Protein 4KVV (pdb70)

Structure (mmCIF, N/CA/C/O backbone):
data_4KVV
#
_entry.id   4KVV
#
_cell.length_a   56.020
_cell.length_b   56.020
_cell.length_c   286.500
_cell.angle_alpha   90.00
_cell.angle_beta   90.00
_cell.angle_gamma   90.00
#
_symmetry.space_group_name_H-M   'P 41 21 2'
#
loop_
_entity.id
_entity.type
_entity.pdbx_description
1 polymer '6-HELIX COILED COIL CC-HEX-L24C PEPTIDE with an alkylated Cys mutation'
2 water water
#
loop_
_atom_site.group_PDB
_atom_site.id
_atom_site.type_symbol
_atom_site.label_atom_id
_atom_site.label_alt_id
_atom_site.label_comp_id
_atom_site.label_asym_id
_atom_site.label_entity_id
_atom_site.label_seq_id
_atom_site.pdbx_PDB_ins_code
_atom_site.Cartn_x
_atom_site.Cartn_y
_atom_site.Cartn_z
_atom_site.occupancy
_atom_site.B_iso_or_equiv
_atom_site.auth_seq_id
_atom_site.auth_comp_id
_atom_site.auth_asym_id
_atom_site.auth_atom_id
_atom_site.pdbx_PDB_model_num
ATOM 4 N N . GLY A 1 2 ? 28.525 46.280 0.704 1.00 32.71 1 GLY A N 1
ATOM 5 C CA . GLY A 1 2 ? 27.196 46.855 0.527 1.00 43.27 1 GLY A CA 1
ATOM 6 C C . GLY A 1 2 ? 26.313 46.794 1.779 1.00 35.83 1 GLY A C 1
ATOM 7 O O . GLY A 1 2 ? 26.819 46.702 2.899 1.00 29.79 1 GLY A O 1
ATOM 10 N N . GLU A 1 3 ? 24.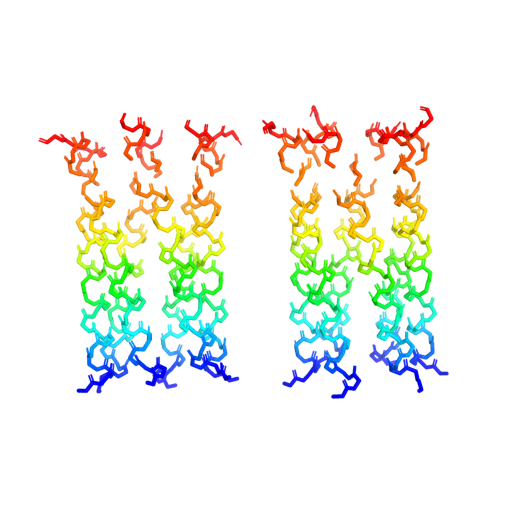995 46.837 1.591 1.00 27.30 2 GLU A N 1
ATOM 11 C CA . GLU A 1 3 ? 24.054 46.969 2.704 1.00 36.20 2 GLU A CA 1
ATOM 12 C C . GLU A 1 3 ? 23.894 45.702 3.579 1.00 29.40 2 GLU A C 1
ATOM 13 O O . GLU A 1 3 ? 23.680 45.805 4.784 1.00 27.80 2 GLU A O 1
ATOM 25 N N . LEU A 1 4 ? 24.013 44.514 2.994 1.00 23.91 3 LEU A N 1
ATOM 26 C CA . LEU A 1 4 ? 23.903 43.303 3.795 1.00 24.54 3 LEU A CA 1
ATOM 27 C C . LEU A 1 4 ? 25.136 43.155 4.725 1.00 25.78 3 LEU A C 1
ATOM 28 O O . LEU A 1 4 ? 25.021 42.679 5.846 1.00 25.15 3 LEU A O 1
ATOM 44 N N . LYS A 1 5 ? 26.307 43.566 4.238 1.00 26.11 4 LYS A N 1
ATOM 45 C CA . LYS A 1 5 ? 27.505 43.571 5.065 1.00 23.27 4 LYS A CA 1
ATOM 46 C C . LYS A 1 5 ? 27.351 44.570 6.205 1.00 26.03 4 LYS A C 1
ATOM 47 O O . LYS A 1 5 ? 27.813 44.308 7.308 1.00 21.94 4 LYS A O 1
ATOM 66 N N . ALA A 1 6 ? 26.727 45.716 5.937 1.00 29.99 5 ALA A N 1
ATOM 67 C CA . ALA A 1 6 ? 26.469 46.715 6.994 1.00 29.94 5 ALA A CA 1
ATOM 68 C C . ALA A 1 6 ? 25.586 46.147 8.100 1.00 21.99 5 ALA A C 1
ATOM 69 O O . ALA A 1 6 ? 25.784 46.426 9.268 1.00 24.63 5 ALA A O 1
ATOM 76 N N . ILE A 1 7 ? 24.605 45.342 7.720 1.00 26.40 6 ILE A N 1
ATOM 77 C CA . ILE A 1 7 ? 23.711 44.706 8.683 1.00 21.88 6 ILE A CA 1
ATOM 78 C C . ILE A 1 7 ? 24.488 43.713 9.545 1.00 19.34 6 ILE A C 1
ATOM 79 O O . ILE A 1 7 ? 24.397 43.748 10.795 1.00 22.27 6 ILE A O 1
ATOM 95 N N . ALA A 1 8 ? 25.316 42.891 8.883 1.00 18.51 7 ALA A N 1
ATOM 96 C CA . ALA A 1 8 ? 26.125 41.905 9.563 1.00 18.45 7 ALA A CA 1
ATOM 97 C C . ALA A 1 8 ? 27.099 42.585 10.542 1.00 24.75 7 ALA A C 1
ATOM 98 O O . ALA A 1 8 ? 27.336 42.075 11.628 1.00 21.46 7 ALA A O 1
ATOM 105 N N . GLN A 1 9 ? 27.666 43.724 10.152 1.00 24.19 8 GLN A N 1
ATOM 106 C CA . GLN A 1 9 ? 28.583 44.447 11.024 1.00 22.17 8 GLN A CA 1
ATOM 107 C C . GLN A 1 9 ? 27.884 45.044 12.252 1.00 22.08 8 GLN A C 1
ATOM 108 O O . GLN A 1 9 ? 28.460 45.052 13.345 1.00 23.03 8 GLN A O 1
ATOM 122 N N . GLU A 1 10 ? 26.661 45.536 12.094 1.00 20.19 9 GLU A N 1
ATOM 123 C CA . GLU A 1 10 ? 25.929 46.078 13.247 1.00 22.28 9 GLU A CA 1
ATOM 124 C C . GLU A 1 10 ? 25.515 44.929 14.188 1.00 20.37 9 GLU A C 1
ATOM 125 O O . GLU A 1 10 ? 25.571 45.064 15.417 1.00 21.85 9 GLU A O 1
ATOM 137 N N . LEU A 1 11 ? 25.161 43.780 13.621 1.00 21.14 10 LEU A N 1
ATOM 138 C CA . LEU A 1 11 ? 24.858 42.604 14.430 1.00 21.24 10 LEU A CA 1
ATOM 139 C C . LEU A 1 11 ? 26.100 42.097 15.192 1.00 22.69 10 LEU A C 1
ATOM 140 O O . LEU A 1 11 ? 25.982 41.628 16.329 1.00 18.20 10 LEU A O 1
ATOM 156 N N . LYS A 1 12 ? 27.278 42.190 14.577 1.00 27.94 11 LYS A N 1
ATOM 157 C CA . LYS A 1 12 ? 28.518 41.827 15.274 1.00 27.76 11 LYS A CA 1
ATOM 158 C C . LYS A 1 12 ? 28.752 42.745 16.495 1.00 23.29 11 LYS A C 1
ATOM 159 O O . LYS A 1 12 ? 29.206 42.289 17.559 1.00 20.84 11 LYS A O 1
ATOM 178 N N . ALA A 1 13 ? 28.476 44.034 16.321 1.00 21.92 12 ALA A N 1
ATOM 179 C CA . ALA A 1 13 ? 28.585 45.017 17.402 1.00 25.50 12 ALA A CA 1
ATOM 180 C C . ALA A 1 13 ? 27.590 44.717 18.524 1.00 20.95 12 ALA A C 1
ATOM 181 O O . ALA A 1 13 ? 27.908 44.875 19.713 1.00 20.81 12 ALA A O 1
ATOM 188 N N . ILE A 1 14 ? 26.386 44.292 18.148 1.00 20.15 13 ILE A N 1
ATOM 189 C CA . ILE A 1 14 ? 25.369 43.930 19.129 1.00 22.18 13 ILE A CA 1
ATOM 190 C C . ILE A 1 14 ? 25.830 42.708 19.951 1.00 18.26 13 ILE A C 1
ATOM 191 O O . ILE A 1 14 ? 25.708 42.696 21.180 1.00 22.03 13 ILE A O 1
ATOM 207 N N . ALA A 1 15 ? 26.397 41.707 19.280 1.00 19.80 14 ALA A N 1
ATOM 208 C CA . ALA A 1 15 ? 26.928 40.514 19.933 1.00 20.87 14 ALA A CA 1
ATOM 209 C C . ALA A 1 15 ? 28.053 40.869 20.919 1.00 22.12 14 ALA A C 1
ATOM 210 O O 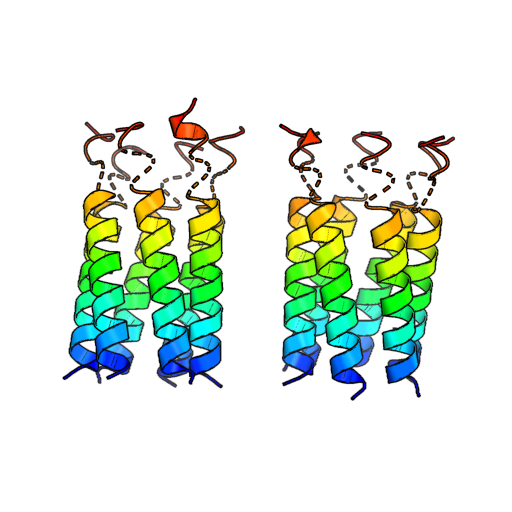. ALA A 1 15 ? 28.146 40.281 21.989 1.00 23.92 14 ALA A O 1
ATOM 217 N N . LYS A 1 16 ? 28.902 41.820 20.544 1.00 22.82 15 LYS A N 1
ATOM 218 C CA . LYS A 1 16 ? 29.997 42.256 21.400 1.00 26.16 15 LYS A CA 1
ATOM 219 C C . LYS A 1 16 ? 29.494 42.919 22.689 1.00 22.75 15 LYS A C 1
ATOM 220 O O . LYS A 1 16 ? 30.036 42.684 23.750 1.00 21.11 15 LYS A O 1
ATOM 239 N N . GLU A 1 17 ? 28.458 43.739 22.593 1.00 21.73 16 GLU A N 1
ATOM 240 C CA . GLU A 1 17 ? 27.912 44.388 23.798 1.00 24.48 16 GLU A CA 1
ATOM 241 C C . GLU A 1 17 ? 27.227 43.352 24.692 1.00 20.09 16 GLU A C 1
ATOM 242 O O . GLU A 1 17 ? 27.361 43.383 25.923 1.00 22.94 16 GLU A O 1
ATOM 254 N N . LEU A 1 18 ? 26.538 42.394 24.084 1.00 18.24 17 LEU A N 1
ATOM 255 C CA . LEU A 1 18 ? 25.883 41.339 24.866 1.00 17.29 17 LEU A CA 1
ATOM 256 C C . LEU A 1 18 ? 26.888 40.418 25.570 1.00 18.37 17 LEU A C 1
ATOM 257 O O . LEU A 1 18 ? 26.647 39.973 26.686 1.00 21.73 17 LEU A O 1
ATOM 273 N N . LYS A 1 19 ? 28.011 40.151 24.919 1.00 23.87 18 LYS A N 1
ATOM 274 C CA . LYS A 1 19 ? 29.082 39.396 25.518 1.00 23.54 18 LYS A CA 1
ATOM 275 C C . LYS A 1 19 ? 29.662 40.133 26.739 1.00 21.52 18 LYS A C 1
ATOM 276 O O . LYS A 1 19 ? 29.930 39.523 27.776 1.00 24.78 18 LYS A O 1
ATOM 295 N N . ALA A 1 20 ? 29.802 41.448 26.629 1.00 23.21 19 ALA A N 1
ATOM 296 C CA . ALA A 1 20 ? 30.263 42.260 27.773 1.00 22.02 19 ALA A CA 1
ATOM 297 C C . ALA A 1 20 ? 29.244 42.164 28.925 1.00 21.51 19 ALA A C 1
ATOM 298 O O . ALA A 1 20 ? 29.632 41.977 30.068 1.00 22.95 19 ALA A O 1
ATOM 305 N N . ILE A 1 21 ? 27.954 42.249 28.612 1.00 23.06 20 ILE A N 1
ATOM 306 C CA . ILE A 1 21 ? 26.890 42.128 29.610 1.00 21.11 20 ILE A CA 1
ATOM 307 C C . ILE A 1 21 ? 26.899 40.731 30.260 1.00 22.28 20 ILE A C 1
ATOM 308 O O . ILE A 1 21 ? 26.769 40.602 31.490 1.00 20.85 20 ILE A O 1
ATOM 324 N N . ALA A 1 22 ? 27.056 39.686 29.449 1.00 22.12 21 ALA A N 1
ATOM 325 C CA . ALA A 1 22 ? 27.164 38.330 29.961 1.00 21.13 21 ALA A CA 1
ATOM 326 C C . ALA A 1 22 ? 28.387 38.165 30.861 1.00 24.31 21 ALA A C 1
ATOM 327 O O . ALA A 1 22 ? 28.319 37.495 31.908 1.00 24.75 21 ALA A O 1
ATOM 346 N N . GLU A 1 24 ? 29.818 40.413 32.744 1.00 32.87 23 GLU A N 1
ATOM 347 C CA . GLU A 1 24 ? 29.552 41.095 34.029 1.00 34.83 23 GLU A CA 1
ATOM 348 C C . GLU A 1 24 ? 28.551 40.295 34.870 1.00 31.55 23 GLU A C 1
ATOM 349 O O . GLU A 1 24 ? 28.689 40.204 36.078 1.00 33.58 23 GLU A O 1
ATOM 371 N N . LYS A 1 26 ? 28.277 36.996 34.881 1.00 25.29 25 LYS A N 1
ATOM 372 C CA . LYS A 1 26 ? 29.051 35.897 35.412 1.00 30.30 25 LYS A CA 1
ATOM 373 C C . LYS A 1 26 ? 29.871 36.375 36.616 1.00 34.55 25 LYS A C 1
ATOM 374 O O . LYS A 1 26 ? 29.943 35.701 37.647 1.00 32.31 25 LYS A O 1
ATOM 393 N N . ALA A 1 27 ? 30.445 37.568 36.481 1.00 33.71 26 ALA A N 1
ATOM 394 C CA . ALA A 1 27 ? 31.282 38.157 37.511 1.00 38.82 26 ALA A CA 1
ATOM 395 C C . ALA A 1 27 ? 30.480 38.416 38.783 1.00 39.23 26 ALA A C 1
ATOM 396 O O . ALA A 1 27 ? 30.973 38.156 39.911 1.00 42.24 26 ALA A O 1
ATOM 403 N N . ILE A 1 28 ? 29.264 38.930 38.611 1.00 36.84 27 ILE A N 1
ATOM 404 C CA . ILE A 1 28 ? 28.384 39.200 39.755 1.00 39.04 27 ILE A CA 1
ATOM 405 C C . ILE A 1 28 ? 28.004 37.898 40.470 1.00 35.60 27 ILE A C 1
ATOM 406 O O . ILE A 1 28 ? 27.988 37.827 41.693 1.00 38.35 27 ILE A O 1
ATOM 422 N N . ALA A 1 29 ? 27.712 36.866 39.681 1.00 36.63 28 ALA A N 1
ATOM 423 C CA . ALA A 1 29 ? 27.286 35.575 40.199 1.00 38.01 28 ALA A CA 1
ATOM 424 C C . ALA A 1 29 ? 28.366 34.878 41.019 1.00 40.59 28 ALA A C 1
ATOM 425 O O . ALA A 1 29 ? 28.043 34.197 41.984 1.00 40.20 28 ALA A O 1
ATOM 432 N N . GLN A 1 30 ? 29.626 35.120 40.666 1.00 33.72 29 GLN A N 1
ATOM 433 C CA . GLN A 1 30 ? 30.858 34.582 41.280 1.00 36.80 29 GLN A CA 1
ATOM 434 C C . GLN A 1 30 ? 31.937 34.489 40.205 1.00 69.14 29 GLN A C 1
ATOM 435 O O . GLN A 1 30 ? 31.833 33.685 39.269 1.00 62.47 29 GLN A O 1
ATOM 444 N N . GLY B 1 2 ? 17.352 52.850 0.693 1.00 37.77 1 GLY B N 1
ATOM 445 C CA . GLY B 1 2 ? 16.135 52.044 0.801 1.00 46.63 1 GLY B CA 1
ATOM 446 C C . GLY B 1 2 ? 15.908 51.346 2.144 1.00 38.68 1 GLY B C 1
ATOM 447 O O . GLY B 1 2 ? 16.479 51.751 3.170 1.00 33.35 1 GLY B O 1
ATOM 451 N N . GLU B 1 3 ? 15.096 50.280 2.151 1.00 31.84 2 GLU B N 1
ATOM 452 C CA . GLU B 1 3 ? 14.720 49.629 3.406 1.00 39.86 2 GLU B CA 1
ATOM 453 C C . GLU B 1 3 ? 15.893 48.839 3.992 1.00 26.27 2 GLU B C 1
ATOM 454 O O . GLU B 1 3 ? 15.981 48.728 5.206 1.00 26.82 2 GLU B O 1
ATOM 466 N N . LEU B 1 4 ? 16.822 48.342 3.171 1.00 23.69 3 LEU B N 1
ATOM 467 C CA . LEU B 1 4 ? 17.967 47.654 3.770 1.00 27.10 3 LEU B CA 1
ATOM 468 C C . LEU B 1 4 ? 18.845 48.664 4.561 1.00 28.75 3 LEU B C 1
ATOM 469 O O . LEU B 1 4 ? 19.389 48.328 5.619 1.00 21.60 3 LEU B O 1
ATOM 485 N N . LYS B 1 5 ? 18.945 49.899 4.084 1.00 25.12 4 LYS B N 1
ATOM 486 C CA . LYS B 1 5 ? 19.683 50.901 4.854 1.00 26.57 4 LYS B CA 1
ATOM 487 C C . LYS B 1 5 ? 18.941 51.259 6.144 1.00 29.13 4 LYS B C 1
ATOM 488 O O . LYS B 1 5 ? 19.575 51.431 7.194 1.00 28.54 4 LYS B O 1
ATOM 507 N N . ALA B 1 6 ? 17.606 51.329 6.084 1.00 29.22 5 ALA B N 1
ATOM 508 C CA . ALA B 1 6 ? 16.793 51.594 7.274 1.00 28.43 5 ALA B CA 1
ATOM 509 C C . ALA B 1 6 ? 16.999 50.506 8.325 1.00 21.96 5 ALA B C 1
ATOM 510 O O . ALA B 1 6 ? 17.103 50.801 9.489 1.00 25.09 5 ALA B O 1
ATOM 517 N N . ILE B 1 7 ? 17.107 49.256 7.888 1.00 20.44 6 ILE B N 1
ATOM 518 C CA . ILE B 1 7 ? 17.350 48.143 8.785 1.00 20.26 6 ILE B CA 1
ATOM 519 C C . ILE B 1 7 ? 18.726 48.272 9.477 1.00 22.41 6 ILE B C 1
ATOM 520 O O . ILE B 1 7 ? 18.828 48.128 10.704 1.00 19.80 6 ILE B O 1
ATOM 536 N N . ALA B 1 8 ? 19.764 48.585 8.697 1.00 23.51 7 ALA B N 1
ATOM 537 C CA . ALA B 1 8 ? 21.097 48.769 9.242 1.00 19.99 7 ALA B CA 1
ATOM 538 C C . ALA B 1 8 ? 21.104 49.935 10.245 1.00 25.32 7 ALA B C 1
ATOM 539 O O . ALA B 1 8 ? 21.776 49.864 11.270 1.00 25.00 7 ALA B O 1
ATOM 546 N N . GLN B 1 9 ? 20.363 51.000 9.961 1.00 28.28 8 GLN B N 1
ATOM 547 C CA . GLN B 1 9 ? 20.355 52.170 10.855 1.00 24.80 8 GLN B CA 1
ATOM 548 C C . GLN B 1 9 ? 19.693 51.865 12.181 1.00 25.89 8 GLN B C 1
ATOM 549 O O . GLN B 1 9 ? 20.156 52.294 13.242 1.00 26.87 8 GLN B O 1
ATOM 563 N N . GLU B 1 10 ? 18.631 51.079 12.140 1.00 21.47 9 GLU B N 1
ATOM 564 C CA . GLU B 1 10 ? 17.984 50.678 13.375 1.00 25.37 9 GLU B CA 1
ATOM 565 C C . GLU B 1 10 ? 18.886 49.747 14.176 1.00 19.58 9 GLU B C 1
ATOM 566 O O . GLU B 1 10 ? 18.873 49.763 15.404 1.00 19.62 9 GLU B O 1
ATOM 578 N N . LEU B 1 11 ? 19.643 48.886 13.489 1.00 21.73 10 LEU B N 1
ATOM 579 C CA . LEU B 1 11 ? 20.545 47.993 14.199 1.00 20.51 10 LEU B CA 1
ATOM 580 C C . LEU B 1 11 ? 21.675 48.771 14.861 1.00 25.02 10 LEU B C 1
ATOM 581 O O . LEU B 1 11 ? 22.124 48.419 15.949 1.00 22.57 10 LEU B O 1
ATOM 597 N N . LYS B 1 12 ? 22.129 49.829 14.203 1.00 24.00 11 LYS B N 1
ATOM 598 C CA . LYS B 1 12 ? 23.136 50.687 14.784 1.00 24.07 11 LYS B CA 1
ATOM 599 C C . LYS B 1 12 ? 22.589 51.356 16.055 1.00 21.80 11 LYS B C 1
ATOM 600 O O . LYS B 1 12 ? 23.302 51.501 17.063 1.00 25.55 11 LYS B O 1
ATOM 619 N N . ALA B 1 13 ? 21.328 51.782 16.011 1.00 23.20 12 ALA B N 1
ATOM 620 C CA . ALA B 1 13 ? 20.702 52.361 17.210 1.00 27.36 12 ALA B CA 1
ATOM 621 C C . ALA B 1 13 ? 20.618 51.327 18.353 1.00 22.54 12 ALA B C 1
ATOM 622 O O . ALA B 1 13 ? 20.829 51.636 19.520 1.00 21.40 12 ALA B O 1
ATOM 629 N N . ILE B 1 14 ? 20.311 50.089 18.004 1.00 18.48 13 ILE B N 1
ATOM 630 C CA . ILE B 1 14 ? 20.212 49.016 18.986 1.00 18.65 13 ILE B CA 1
ATOM 631 C C . ILE B 1 14 ? 21.565 48.768 19.641 1.00 22.64 13 ILE B C 1
ATOM 632 O O . ILE B 1 14 ? 21.650 48.606 20.863 1.00 21.01 13 ILE B O 1
ATOM 648 N N . ALA B 1 15 ? 22.625 48.751 18.834 1.00 21.67 14 ALA B N 1
ATOM 649 C CA . ALA B 1 15 ? 23.971 48.567 19.361 1.00 17.38 14 ALA B CA 1
ATOM 650 C C . ALA B 1 15 ? 24.353 49.695 20.340 1.00 22.32 14 ALA B C 1
ATOM 651 O O . ALA B 1 15 ? 24.983 49.440 21.375 1.00 24.80 14 ALA B O 1
ATOM 658 N N . LYS B 1 16 ? 24.000 50.940 20.020 1.00 24.14 15 LYS B N 1
ATOM 659 C CA . LYS B 1 16 ? 24.307 52.069 20.915 1.00 23.26 15 LYS B CA 1
ATOM 660 C C . LYS B 1 16 ? 23.562 51.954 22.257 1.00 22.63 15 LYS B C 1
ATOM 661 O O . LYS B 1 16 ? 24.110 52.272 23.319 1.00 21.39 15 LYS B O 1
ATOM 680 N N . GLU B 1 17 ? 22.309 51.518 22.213 1.00 21.90 16 GLU B N 1
ATOM 681 C CA . GLU B 1 17 ? 21.536 51.371 23.458 1.00 23.23 16 GLU B CA 1
ATOM 682 C C . GLU B 1 17 ? 22.110 50.255 24.302 1.00 21.61 16 GLU B C 1
ATOM 683 O O . GLU B 1 17 ? 22.231 50.394 25.507 1.00 21.26 16 GLU B O 1
ATOM 695 N N . LEU B 1 18 ? 22.525 49.166 23.671 1.00 19.98 17 LEU B N 1
ATOM 696 C CA . LEU B 1 18 ? 23.151 48.078 24.415 1.00 17.31 17 LEU B CA 1
ATOM 697 C C . LEU B 1 18 ? 24.479 48.474 25.016 1.00 20.40 17 LEU B C 1
ATOM 698 O O . LEU B 1 18 ? 24.825 48.037 26.132 1.00 23.03 17 LEU B O 1
ATOM 714 N N . LYS B 1 19 ? 25.225 49.326 24.313 1.00 21.56 18 LYS B N 1
ATOM 715 C CA . LYS B 1 19 ? 26.470 49.841 24.865 1.00 22.84 18 LYS B CA 1
ATOM 716 C C . LYS B 1 19 ? 26.208 50.668 26.144 1.00 22.84 18 LYS B C 1
ATOM 717 O O . LYS B 1 19 ? 26.943 50.564 27.139 1.00 22.45 18 LYS B O 1
ATOM 736 N N . ALA B 1 20 ? 25.153 51.478 26.128 1.00 22.81 19 ALA B N 1
ATOM 737 C CA . ALA B 1 20 ? 24.769 52.247 27.299 1.00 28.05 19 ALA B CA 1
ATOM 738 C C . ALA B 1 20 ? 24.345 51.321 28.449 1.00 21.84 19 ALA B C 1
ATOM 739 O O . ALA B 1 20 ? 24.719 51.539 29.597 1.00 22.65 19 ALA B O 1
ATOM 746 N N . ILE B 1 21 ? 23.575 50.287 28.127 1.00 22.35 20 ILE B N 1
ATOM 747 C CA . ILE B 1 21 ? 23.124 49.341 29.141 1.00 23.53 20 ILE B CA 1
ATOM 748 C C . ILE B 1 21 ? 24.295 48.625 29.790 1.00 23.29 20 ILE B C 1
ATOM 749 O O . ILE B 1 21 ? 24.327 48.480 31.025 1.00 23.24 20 ILE B O 1
ATOM 765 N N . ALA B 1 22 ? 25.268 48.217 28.979 1.00 21.91 21 ALA B N 1
ATOM 766 C CA . ALA B 1 22 ? 26.449 47.545 29.479 1.00 24.34 21 ALA B CA 1
ATOM 767 C C . ALA B 1 22 ? 27.246 48.442 30.464 1.00 23.99 21 ALA B C 1
ATOM 768 O O . ALA B 1 22 ? 27.713 47.966 31.503 1.00 25.74 21 ALA B O 1
ATOM 787 N N . GLU B 1 24 ? 26.086 51.126 32.318 1.00 26.41 23 GLU B N 1
ATOM 788 C CA . GLU B 1 24 ? 25.280 51.380 33.519 1.00 27.80 23 GLU B CA 1
ATOM 789 C C . GLU B 1 24 ? 25.189 50.166 34.414 1.00 28.37 23 GLU B C 1
ATOM 790 O O . GLU B 1 24 ? 25.197 50.295 35.646 1.00 30.34 23 GLU B O 1
ATOM 812 N N . LYS B 1 26 ? 27.331 47.844 34.857 1.00 30.55 25 LYS B N 1
ATOM 813 C CA . LYS B 1 26 ? 28.655 47.819 35.478 1.00 34.32 25 LYS B CA 1
ATOM 814 C C . LYS B 1 26 ? 28.789 48.889 36.584 1.00 35.10 25 LYS B C 1
ATOM 815 O O . LYS B 1 26 ? 29.312 48.629 37.676 1.00 37.69 25 LYS B O 1
ATOM 834 N N . ALA B 1 27 ? 28.290 50.089 36.316 1.00 34.16 26 ALA B N 1
ATOM 835 C CA . ALA B 1 27 ? 28.300 51.155 37.310 1.00 36.47 26 ALA B CA 1
ATOM 836 C C . ALA B 1 27 ? 27.405 50.810 38.516 1.00 37.53 26 ALA B C 1
ATOM 837 O O . ALA B 1 27 ? 27.810 51.004 39.637 1.00 40.94 26 ALA B O 1
ATOM 844 N N . ILE B 1 28 ? 26.223 50.249 38.271 1.00 35.60 27 ILE B N 1
ATOM 845 C CA . ILE B 1 28 ? 25.279 49.865 39.335 1.00 36.61 27 ILE B CA 1
ATOM 846 C C . ILE B 1 28 ? 25.857 48.763 40.207 1.00 38.99 27 ILE B C 1
ATOM 847 O O . ILE B 1 28 ? 25.799 48.827 41.440 1.00 45.49 27 ILE B O 1
ATOM 863 N N . ALA B 1 29 ? 26.466 47.785 39.552 1.00 40.88 28 ALA B N 1
ATOM 864 C CA . ALA B 1 29 ? 27.078 46.661 40.222 1.00 46.46 28 ALA B CA 1
ATOM 865 C C . ALA B 1 29 ? 28.223 47.139 41.097 1.00 45.09 28 ALA B C 1
ATOM 866 O O . ALA B 1 29 ? 28.248 46.857 42.301 1.00 58.01 28 ALA B O 1
ATOM 876 N N . GLY C 1 2 ? 28.070 33.418 2.098 1.00 36.52 1 GLY C N 1
ATOM 877 C CA . GLY C 1 2 ? 27.897 34.829 1.774 1.00 40.96 1 GLY C CA 1
ATOM 878 C C . GLY C 1 2 ? 27.357 35.692 2.917 1.00 31.46 1 GLY C C 1
ATOM 879 O O . GLY C 1 2 ? 27.460 35.359 4.097 1.00 30.42 1 GLY C O 1
ATOM 883 N N . GLU C 1 3 ? 26.746 36.804 2.547 1.00 31.23 2 GLU C N 1
ATOM 884 C CA . GLU C 1 3 ? 26.300 37.798 3.517 1.00 30.25 2 GLU C CA 1
ATOM 885 C C . GLU C 1 3 ? 25.081 37.368 4.366 1.00 26.72 2 GLU C C 1
ATOM 886 O O . GLU C 1 3 ? 24.959 37.777 5.530 1.00 23.82 2 GLU C O 1
ATOM 898 N N . LEU C 1 4 ? 24.176 36.560 3.823 1.00 25.55 3 LEU C N 1
ATOM 899 C CA . LEU C 1 4 ? 23.029 36.101 4.619 1.00 25.87 3 LEU C CA 1
ATOM 900 C C . LEU C 1 4 ? 23.480 35.084 5.691 1.00 24.12 3 LEU C C 1
ATOM 901 O O . LEU C 1 4 ? 22.941 35.040 6.791 1.00 22.22 3 LEU C O 1
ATOM 917 N N . LYS C 1 5 ? 24.472 34.270 5.334 1.00 26.07 4 LYS C N 1
ATOM 918 C CA . LYS C 1 5 ? 25.077 33.318 6.261 1.00 26.69 4 LYS C CA 1
ATOM 919 C C . LYS C 1 5 ? 25.779 34.063 7.411 1.00 25.74 4 LYS C C 1
ATOM 920 O O . LYS C 1 5 ? 25.629 33.687 8.592 1.00 24.81 4 LYS C O 1
ATOM 939 N N . ALA C 1 6 ? 26.465 35.157 7.085 1.00 26.01 5 ALA C N 1
ATOM 940 C CA . ALA C 1 6 ? 27.123 35.996 8.097 1.00 26.85 5 ALA C CA 1
ATOM 941 C C . ALA C 1 6 ? 26.103 36.588 9.070 1.00 23.39 5 ALA C C 1
ATOM 942 O O . ALA C 1 6 ? 26.326 36.651 10.274 1.00 23.62 5 ALA C O 1
ATOM 949 N N . ILE C 1 7 ? 24.957 37.003 8.547 1.00 21.67 6 ILE C N 1
ATOM 950 C CA . ILE C 1 7 ? 23.893 37.517 9.395 1.00 22.08 6 ILE C CA 1
ATOM 951 C C . ILE C 1 7 ? 23.353 36.422 10.347 1.00 22.75 6 ILE C C 1
ATOM 952 O O . ILE C 1 7 ? 23.181 36.644 11.576 1.00 20.73 6 ILE C O 1
ATOM 968 N N . ALA C 1 8 ? 23.128 35.234 9.810 1.00 23.03 7 ALA C N 1
ATOM 969 C CA . ALA C 1 8 ? 22.656 34.107 10.611 1.00 20.44 7 ALA C CA 1
ATOM 970 C C . ALA C 1 8 ? 23.664 33.745 11.713 1.00 22.09 7 ALA C C 1
ATOM 971 O O . ALA C 1 8 ? 23.288 33.409 12.846 1.00 22.97 7 ALA C O 1
ATOM 978 N N . GLN C 1 9 ? 24.945 33.828 11.391 1.00 26.04 8 GLN C N 1
ATOM 979 C CA . GLN C 1 9 ? 25.991 33.503 12.353 1.00 23.58 8 GLN C CA 1
ATOM 980 C C . GLN C 1 9 ? 26.082 34.513 13.496 1.00 21.20 8 GLN C C 1
ATOM 981 O O . GLN C 1 9 ? 26.263 34.112 14.638 1.00 21.16 8 GLN C O 1
ATOM 995 N N . GLU C 1 10 ? 25.911 35.800 13.210 1.00 21.59 9 GLU C N 1
ATOM 996 C CA . GLU C 1 10 ? 25.940 36.821 14.266 1.00 21.10 9 GLU C CA 1
ATOM 997 C C . GLU C 1 10 ? 24.700 36.698 15.152 1.00 22.93 9 GLU C C 1
ATOM 998 O O . GLU C 1 10 ? 24.760 36.929 16.365 1.00 19.28 9 GLU C O 1
ATOM 1010 N N . LEU C 1 11 ? 23.576 36.334 14.549 1.00 20.68 10 LEU C N 1
ATOM 1011 C CA . LEU C 1 11 ? 22.356 36.098 15.302 1.00 16.28 10 LEU C CA 1
ATOM 1012 C C . LEU C 1 11 ? 22.499 34.877 16.234 1.00 20.87 10 LEU C C 1
ATOM 1013 O O . LEU C 1 11 ? 21.995 34.891 17.355 1.00 21.13 10 LEU C O 1
ATOM 1029 N N . LYS C 1 12 ? 23.216 33.855 15.798 1.00 23.12 11 LYS C N 1
ATOM 1030 C CA . LYS C 1 12 ? 23.504 32.694 16.634 1.00 25.95 11 LYS C CA 1
ATOM 1031 C C . LYS C 1 12 ? 24.370 33.089 17.839 1.00 23.00 11 LYS C C 1
ATOM 1032 O O . LYS C 1 12 ? 24.149 32.630 18.965 1.00 21.53 11 LYS C O 1
ATOM 1051 N N . ALA C 1 13 ? 25.349 33.946 17.597 1.00 21.53 12 ALA C N 1
ATOM 1052 C CA . ALA C 1 13 ? 26.184 34.477 18.669 1.00 23.99 12 ALA C CA 1
ATOM 1053 C C . ALA C 1 13 ? 25.351 35.317 19.665 1.00 18.84 12 ALA C C 1
ATOM 1054 O O . ALA C 1 13 ? 25.566 35.262 20.878 1.00 21.08 12 ALA C O 1
ATOM 1061 N N . ILE C 1 14 ? 24.411 36.099 19.157 1.00 18.20 13 ILE C N 1
ATOM 1062 C CA . ILE C 1 14 ? 23.542 36.898 20.010 1.00 24.93 13 ILE C CA 1
ATOM 1063 C C . ILE C 1 14 ? 22.679 35.972 20.888 1.00 22.72 13 ILE C C 1
ATOM 1064 O O . ILE C 1 14 ? 22.553 36.180 22.093 1.00 18.51 13 ILE C O 1
ATOM 1080 N N . ALA C 1 15 ? 22.117 34.923 20.292 1.00 18.90 14 ALA C N 1
ATOM 1081 C CA . ALA C 1 15 ? 21.331 33.959 21.059 1.00 20.70 14 ALA C CA 1
ATOM 1082 C C . ALA C 1 15 ? 22.172 33.288 22.151 1.00 20.20 14 ALA C C 1
ATOM 1083 O O . ALA C 1 15 ? 21.684 33.025 23.254 1.00 20.20 14 ALA C O 1
ATOM 1090 N N . LYS C 1 16 ? 23.425 32.986 21.842 1.00 18.81 15 LYS C N 1
ATOM 1091 C CA . LYS C 1 16 ? 24.335 32.372 22.809 1.00 22.92 15 LYS C CA 1
ATOM 1092 C C . LYS C 1 16 ? 24.620 33.267 24.032 1.00 21.98 15 LYS C C 1
ATOM 1093 O O . LYS C 1 16 ? 24.640 32.796 25.168 1.00 20.57 15 LYS C O 1
ATOM 1112 N N . GLU C 1 17 ? 24.844 34.550 23.774 1.00 21.83 16 GLU C N 1
ATOM 1113 C CA . GLU C 1 17 ? 25.142 35.505 24.829 1.00 18.45 16 GLU C CA 1
ATOM 1114 C C . GLU C 1 17 ? 23.910 35.713 25.686 1.00 19.43 16 GLU C C 1
ATOM 1115 O O . GLU C 1 17 ? 24.016 35.779 26.909 1.00 20.99 16 GLU C O 1
ATOM 1127 N N . LEU C 1 18 ? 22.737 35.738 25.059 1.00 16.41 17 LEU C N 1
ATOM 1128 C CA . LEU C 1 18 ? 21.503 35.887 25.811 1.00 17.23 17 LEU C CA 1
ATOM 1129 C C . LEU C 1 18 ? 21.244 34.658 26.685 1.00 22.59 17 LEU C C 1
ATOM 1130 O O . LEU C 1 18 ? 20.786 34.797 27.826 1.00 21.70 17 LEU C O 1
ATOM 1146 N N . LYS C 1 19 ? 21.554 33.467 26.175 1.00 25.41 18 LYS C N 1
ATOM 1147 C CA . LYS C 1 19 ? 21.406 32.252 26.983 1.00 19.77 18 LYS C CA 1
ATOM 1148 C C . LYS C 1 19 ? 22.323 32.296 28.209 1.00 19.02 18 LYS C C 1
ATOM 1149 O O . LYS C 1 19 ? 21.953 31.856 29.309 1.00 23.91 18 LYS C O 1
ATOM 1168 N N . ALA C 1 20 ? 23.535 32.810 28.028 1.00 19.46 19 ALA C N 1
ATOM 1169 C CA . ALA C 1 20 ? 24.473 32.965 29.141 1.00 22.20 19 ALA C CA 1
ATOM 1170 C C . ALA C 1 20 ? 23.934 33.979 30.171 1.00 22.97 19 ALA C C 1
ATOM 1171 O O . ALA C 1 20 ? 23.986 33.750 31.385 1.00 21.29 19 ALA C O 1
ATOM 1178 N N . ILE C 1 21 ? 23.389 35.089 29.682 1.00 22.90 20 ILE C N 1
ATOM 1179 C CA . ILE C 1 21 ? 22.814 36.094 30.582 1.00 19.73 20 ILE C CA 1
ATOM 1180 C C . ILE C 1 21 ? 21.665 35.500 31.364 1.00 20.35 20 ILE C C 1
ATOM 1181 O O . ILE C 1 21 ? 21.571 35.712 32.596 1.00 22.27 20 ILE C O 1
ATOM 1197 N N . ALA C 1 22 ? 20.812 34.746 30.664 1.00 18.56 21 ALA C N 1
ATOM 1198 C CA . ALA C 1 22 ? 19.668 34.109 31.297 1.00 23.01 21 ALA C CA 1
ATOM 1199 C C . ALA C 1 22 ? 20.117 33.117 32.384 1.00 24.22 21 ALA C C 1
ATOM 1200 O O . ALA C 1 22 ? 19.507 33.032 33.441 1.00 25.64 21 ALA C O 1
ATOM 1219 N N . GLU C 1 24 ? 23.011 33.089 34.173 1.00 29.28 23 GLU C N 1
ATOM 1220 C CA . GLU C 1 24 ? 23.673 33.766 35.287 1.00 31.73 23 GLU C CA 1
ATOM 1221 C C . GLU C 1 24 ? 22.642 34.537 36.122 1.00 30.09 23 GLU C C 1
ATOM 1222 O O . GLU C 1 24 ? 22.721 34.582 37.355 1.00 33.30 23 GLU C O 1
ATOM 1244 N N . LYS C 1 26 ? 19.399 33.743 36.599 1.00 29.41 25 LYS C N 1
ATOM 1245 C CA . LYS C 1 26 ? 18.746 32.704 37.393 1.00 35.03 25 LYS C CA 1
ATOM 1246 C C . LYS C 1 26 ? 19.588 32.340 38.623 1.00 42.92 25 LYS C C 1
ATOM 1247 O O . LYS C 1 26 ? 19.065 32.160 39.746 1.00 43.75 25 LYS C O 1
ATOM 1266 N N . ALA C 1 27 ? 20.904 32.256 38.439 1.00 44.35 26 ALA C N 1
ATOM 1267 C CA . ALA C 1 27 ? 21.794 31.964 39.561 1.00 49.28 26 ALA C CA 1
ATOM 1268 C C . ALA C 1 27 ? 21.724 33.078 40.610 1.00 51.75 26 ALA C C 1
ATOM 1269 O O . ALA C 1 27 ? 21.713 32.816 41.812 1.00 62.83 26 ALA C O 1
ATOM 1276 N N . ILE C 1 28 ? 21.710 34.317 40.141 1.00 69.10 27 ILE C N 1
ATOM 1277 C CA . ILE C 1 28 ? 21.579 35.494 40.993 1.00 53.77 27 ILE C CA 1
ATOM 1278 C C . ILE C 1 28 ? 20.181 35.558 41.608 1.00 69.54 27 ILE C C 1
ATOM 1279 O O . ILE C 1 28 ? 19.864 34.810 42.539 1.00 69.28 27 ILE C O 1
ATOM 1298 N N . GLY D 1 2 ? 5.838 33.305 3.605 1.00 32.49 1 GLY D N 1
ATOM 1299 C CA . GLY D 1 2 ? 7.229 33.364 3.232 1.00 41.10 1 GLY D CA 1
ATOM 1300 C C . GLY D 1 2 ? 8.155 33.655 4.401 1.00 34.45 1 GLY D C 1
ATOM 1301 O O . GLY D 1 2 ? 7.730 34.004 5.516 1.00 23.52 1 GLY D O 1
ATOM 1304 N N . GLU D 1 3 ? 9.449 33.521 4.147 1.00 26.84 2 GLU D N 1
ATOM 1305 C CA . GLU D 1 3 ? 10.400 33.656 5.227 1.00 31.19 2 GLU D CA 1
ATOM 1306 C C . GLU D 1 3 ? 10.583 35.110 5.664 1.00 24.99 2 GLU D C 1
ATOM 1307 O O . GLU D 1 3 ? 10.936 35.322 6.800 1.00 23.51 2 GLU D O 1
ATOM 1319 N N . LEU D 1 4 ? 10.377 36.107 4.796 1.00 23.17 3 LEU D N 1
ATOM 1320 C CA . LEU D 1 4 ? 10.548 37.492 5.266 1.00 25.28 3 LEU D CA 1
ATOM 1321 C C . LEU D 1 4 ? 9.455 37.873 6.264 1.00 30.58 3 LEU D C 1
ATOM 1322 O O . LEU D 1 4 ? 9.711 38.627 7.199 1.00 22.58 3 LEU D O 1
ATOM 1338 N N . LYS D 1 5 ? 8.241 37.361 6.061 1.00 22.89 4 LYS D N 1
ATOM 1339 C CA . LYS D 1 5 ? 7.167 37.578 7.031 1.00 27.87 4 LYS D CA 1
ATOM 1340 C C . LYS D 1 5 ? 7.480 36.850 8.331 1.00 25.60 4 LYS D C 1
ATOM 1341 O O . LYS D 1 5 ? 7.172 37.347 9.413 1.00 24.49 4 LYS D O 1
ATOM 1360 N N . ALA D 1 6 ? 8.058 35.655 8.244 1.00 23.83 5 ALA D N 1
ATOM 1361 C CA . ALA D 1 6 ? 8.448 34.930 9.450 1.00 23.94 5 ALA D CA 1
ATOM 1362 C C . ALA D 1 6 ? 9.486 35.694 10.265 1.00 22.03 5 ALA D C 1
ATOM 1363 O O . ALA D 1 6 ? 9.453 35.665 11.496 1.00 24.26 5 ALA D O 1
ATOM 1370 N N . ILE D 1 7 ? 10.432 36.336 9.574 1.00 21.21 6 ILE D N 1
ATOM 1371 C CA . ILE D 1 7 ? 11.447 37.143 10.241 1.00 18.78 6 ILE D CA 1
ATOM 1372 C C . ILE D 1 7 ? 10.792 38.320 10.985 1.00 18.10 6 ILE D C 1
ATOM 1373 O O . ILE D 1 7 ? 11.083 38.568 12.164 1.00 19.75 6 ILE D O 1
ATOM 1389 N N . ALA D 1 8 ? 9.860 38.998 10.324 1.00 20.16 7 ALA D N 1
ATOM 1390 C CA . ALA D 1 8 ? 9.154 40.136 10.910 1.00 19.47 7 ALA D CA 1
ATOM 1391 C C . ALA D 1 8 ? 8.370 39.714 12.146 1.00 23.67 7 ALA D C 1
ATOM 1392 O O . ALA D 1 8 ? 8.336 40.432 13.160 1.00 20.17 7 ALA D O 1
ATOM 1399 N N . GLN D 1 9 ? 7.762 38.533 12.079 1.00 22.05 8 GLN D N 1
ATOM 1400 C CA . GLN D 1 9 ? 6.995 38.013 13.213 1.00 23.14 8 GLN D CA 1
ATOM 1401 C C . GLN D 1 9 ? 7.893 37.688 14.406 1.00 25.11 8 GLN D C 1
ATOM 1402 O O . GLN D 1 9 ? 7.524 37.935 15.575 1.00 20.40 8 GLN D O 1
ATOM 1416 N N . GLU D 1 10 ? 9.075 37.146 14.134 1.00 18.74 9 GLU D N 1
ATOM 1417 C CA . GLU D 1 10 ? 9.967 36.848 15.247 1.00 22.65 9 GLU D CA 1
ATOM 1418 C C . GLU D 1 10 ? 10.478 38.151 15.846 1.00 20.30 9 GLU D C 1
ATOM 1419 O O . GLU D 1 10 ? 10.590 38.253 17.080 1.00 21.47 9 GLU D O 1
ATOM 1431 N N . LEU D 1 11 ? 10.708 39.162 15.018 1.00 18.47 10 LEU D N 1
ATOM 1432 C CA . LEU D 1 11 ? 11.124 40.470 15.530 1.00 17.56 10 LEU D CA 1
ATOM 1433 C C . LEU D 1 11 ? 10.022 41.118 16.388 1.00 18.49 10 LEU D C 1
ATOM 1434 O O . LEU D 1 11 ? 10.298 41.780 17.397 1.00 19.61 10 LEU D O 1
ATOM 1450 N N . LYS D 1 12 ? 8.777 40.878 16.027 1.00 20.04 11 LYS D N 1
ATOM 1451 C CA . LYS D 1 12 ? 7.642 41.325 16.835 1.00 19.81 11 LYS D CA 1
ATOM 1452 C C . LYS D 1 12 ? 7.625 40.638 18.216 1.00 22.25 11 LYS D C 1
ATOM 1453 O O . LYS D 1 12 ? 7.322 41.250 19.229 1.00 21.10 11 LYS D O 1
ATOM 1472 N N . ALA D 1 13 ? 7.940 39.353 18.258 1.00 20.48 12 ALA D N 1
ATOM 1473 C CA . ALA D 1 13 ? 8.019 38.636 19.509 1.00 21.29 12 ALA D CA 1
ATOM 1474 C C . ALA D 1 13 ? 9.163 39.177 20.401 1.00 20.91 12 ALA D C 1
ATOM 1475 O O . ALA D 1 13 ? 9.050 39.243 21.633 1.00 18.40 12 ALA D O 1
ATOM 1482 N N . ILE D 1 14 ? 10.275 39.523 19.759 1.00 17.31 13 ILE D N 1
ATOM 1483 C CA . ILE D 1 14 ? 11.419 40.075 20.442 1.00 19.59 13 ILE D CA 1
ATOM 1484 C C . ILE D 1 14 ? 11.063 41.419 21.057 1.00 14.77 13 ILE D C 1
ATOM 1485 O O . ILE D 1 14 ? 11.408 41.656 22.233 1.00 18.40 13 ILE D O 1
ATOM 1501 N N . ALA D 1 15 ? 10.372 42.288 20.317 1.00 20.08 14 ALA D N 1
ATOM 1502 C CA . ALA D 1 15 ? 9.966 43.590 20.842 1.00 18.95 14 ALA D CA 1
ATOM 1503 C C . ALA D 1 15 ? 9.035 43.446 22.075 1.00 20.40 14 ALA D C 1
ATOM 1504 O O . ALA D 1 15 ? 9.138 44.220 23.035 1.00 19.89 14 ALA D O 1
ATOM 1511 N N . LYS D 1 16 ? 8.127 42.476 22.022 1.00 18.68 15 LYS D N 1
ATOM 1512 C CA . LYS D 1 16 ? 7.194 42.185 23.123 1.00 18.86 15 LYS D CA 1
ATOM 1513 C C . LYS D 1 16 ? 7.935 41.745 24.385 1.00 22.26 15 LYS D C 1
ATOM 1514 O O . LYS D 1 16 ? 7.641 42.228 25.468 1.00 17.36 15 LYS D O 1
ATOM 1533 N N . GLU D 1 17 ? 8.955 40.893 24.229 1.00 17.00 16 GLU D N 1
ATOM 1534 C CA . GLU D 1 17 ? 9.704 40.474 25.400 1.00 18.73 16 GLU D CA 1
ATOM 1535 C C . GLU D 1 17 ? 10.525 41.636 25.965 1.00 16.36 16 GLU D C 1
ATOM 1536 O O . GLU D 1 17 ? 10.650 41.764 27.181 1.00 17.18 16 GLU D O 1
ATOM 1548 N N . LEU D 1 18 ? 11.075 42.480 25.103 1.00 17.23 17 LEU D N 1
ATOM 1549 C CA . LEU D 1 18 ? 11.823 43.642 25.582 1.00 18.12 17 LEU D CA 1
ATOM 1550 C C . LEU D 1 18 ? 10.903 44.668 26.287 1.00 16.85 17 LEU D C 1
ATOM 1551 O O . LEU D 1 18 ? 11.309 45.321 27.254 1.00 17.72 17 LEU D O 1
ATOM 1567 N N . LYS D 1 19 ? 9.677 44.802 25.799 1.00 18.45 18 LYS D N 1
ATOM 1568 C CA . LYS D 1 19 ? 8.690 45.641 26.434 1.00 22.42 18 LYS D CA 1
ATOM 1569 C C . LYS D 1 19 ? 8.411 45.135 27.857 1.00 22.18 18 LYS D C 1
ATOM 1570 O O . LYS D 1 19 ? 8.282 45.931 28.800 1.00 18.05 18 LYS D O 1
ATOM 1589 N N . ALA D 1 20 ? 8.326 43.814 28.021 1.00 21.32 19 ALA D N 1
ATOM 1590 C CA . ALA D 1 20 ? 8.132 43.222 29.355 1.00 22.14 19 ALA D CA 1
ATOM 1591 C C . ALA D 1 20 ? 9.317 43.516 30.286 1.00 18.36 19 ALA D C 1
ATOM 1592 O O . ALA D 1 20 ? 9.137 43.859 31.440 1.00 19.15 19 ALA D O 1
ATOM 1599 N N . ILE D 1 21 ? 10.527 43.374 29.769 1.00 18.30 20 ILE D N 1
ATOM 1600 C CA . ILE D 1 21 ? 11.735 43.652 30.533 1.00 20.18 20 ILE D CA 1
ATOM 1601 C C . ILE D 1 21 ? 11.794 45.147 30.943 1.00 21.68 20 ILE D C 1
ATOM 1602 O O . ILE D 1 21 ? 12.077 45.469 32.105 1.00 19.47 20 ILE D O 1
ATOM 1618 N N . ALA D 1 22 ? 11.469 46.040 30.005 1.00 17.29 21 ALA D N 1
ATOM 1619 C CA . ALA D 1 22 ? 11.413 47.474 30.254 1.00 16.51 21 ALA D CA 1
ATOM 1620 C C . ALA D 1 22 ? 10.360 47.795 31.323 1.00 18.71 21 ALA D C 1
ATOM 1621 O O . ALA D 1 22 ? 10.568 48.652 32.183 1.00 21.41 21 ALA D O 1
ATOM 1640 N N . GLU D 1 24 ? 9.388 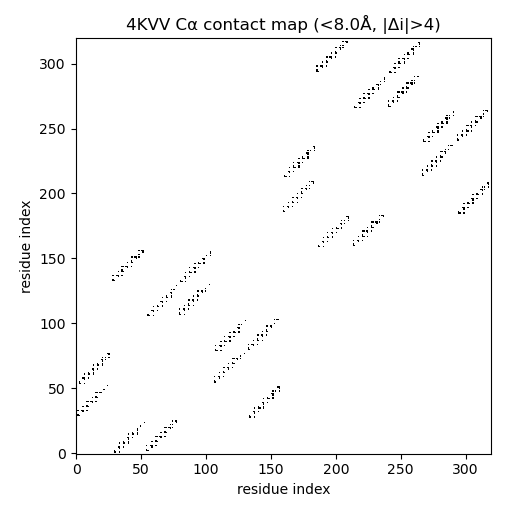45.760 33.783 1.00 25.66 23 GLU D N 1
ATOM 1641 C CA . GLU D 1 24 ? 9.987 45.369 35.064 1.00 28.31 23 GLU D CA 1
ATOM 1642 C C . GLU D 1 24 ? 11.041 46.363 35.526 1.00 27.39 23 GLU D C 1
ATOM 1643 O O . GLU D 1 24 ? 11.107 46.691 36.725 1.00 29.73 23 GLU D O 1
ATOM 1665 N N . LYS D 1 26 ? 11.005 49.568 34.971 1.00 25.58 25 LYS D N 1
ATOM 1666 C CA . LYS D 1 26 ? 10.197 50.687 35.467 1.00 28.85 25 LYS D CA 1
ATOM 1667 C C . LYS D 1 26 ? 9.606 50.364 36.820 1.00 32.43 25 LYS D C 1
ATOM 1668 O O . LYS D 1 26 ? 9.569 51.224 37.721 1.00 31.84 25 LYS D O 1
ATOM 1687 N N . ALA D 1 27 ? 9.149 49.127 36.979 1.00 30.18 26 ALA D N 1
ATOM 1688 C CA . ALA D 1 27 ? 8.556 48.704 38.271 1.00 34.41 26 ALA D CA 1
ATOM 1689 C C . ALA D 1 27 ? 9.591 48.740 39.398 1.00 35.90 26 ALA D C 1
ATOM 1690 O O . ALA D 1 27 ? 9.298 49.165 40.546 1.00 38.96 26 ALA D O 1
ATOM 1697 N N . ILE D 1 28 ? 10.798 48.289 39.074 1.00 36.30 27 ILE D N 1
ATOM 1698 C CA . ILE D 1 28 ? 11.899 48.302 40.012 1.00 35.40 27 ILE D CA 1
ATOM 1699 C C . ILE D 1 28 ? 12.215 49.747 40.394 1.00 39.40 27 ILE D C 1
ATOM 1700 O O . ILE D 1 28 ? 12.376 50.050 41.574 1.00 45.13 27 ILE D O 1
ATOM 1716 N N . ALA D 1 29 ? 12.237 50.657 39.422 1.00 39.89 28 ALA D N 1
ATOM 1717 C CA . ALA D 1 29 ? 12.464 52.068 39.743 1.00 45.61 28 ALA D CA 1
ATOM 1718 C C . ALA D 1 29 ? 11.295 52.632 40.572 1.00 48.86 28 ALA D C 1
ATOM 1719 O O . ALA D 1 29 ? 11.505 53.515 41.399 1.00 49.36 28 ALA D O 1
ATOM 1726 N N . GLN D 1 30 ? 10.096 52.081 40.346 1.00 60.33 29 GLN D N 1
ATOM 1727 C CA . GLN D 1 30 ? 8.817 52.436 40.996 1.00 38.28 29 GLN D CA 1
ATOM 1728 C C . GLN D 1 30 ? 8.017 53.362 40.088 1.00 60.73 29 GLN D C 1
ATOM 1729 O O . GLN D 1 30 ? 7.048 53.988 40.520 1.00 79.26 29 GLN D O 1
ATOM 1746 N N . GLY E 1 2 ? 17.325 26.998 3.475 1.00 36.18 1 GLY E N 1
ATOM 1747 C CA . GLY E 1 2 ? 18.056 28.199 3.116 1.00 44.46 1 GLY E CA 1
ATOM 1748 C C . GLY E 1 2 ? 18.377 29.135 4.263 1.00 35.32 1 GLY E C 1
ATOM 1749 O O . GLY E 1 2 ? 18.031 28.911 5.431 1.00 24.03 1 GLY E O 1
ATOM 1752 N N . GLU E 1 3 ? 19.077 30.206 3.930 1.00 28.36 2 GLU E N 1
ATOM 1753 C CA . GLU E 1 3 ? 19.568 31.125 4.934 1.00 31.64 2 GLU E CA 1
ATOM 1754 C C . GLU E 1 3 ? 18.467 32.035 5.489 1.00 23.47 2 GLU E C 1
ATOM 1755 O O . GLU E 1 3 ? 18.576 32.438 6.631 1.00 25.53 2 GLU E O 1
ATOM 1767 N N . LEU E 1 4 ? 17.404 32.343 4.744 1.00 21.54 3 LEU E N 1
ATOM 1768 C CA . LEU E 1 4 ? 16.376 33.190 5.352 1.00 25.45 3 LEU E CA 1
ATOM 1769 C C . LEU E 1 4 ? 15.661 32.415 6.476 1.00 22.64 3 LEU E C 1
ATOM 1770 O O . LEU E 1 4 ? 15.317 32.985 7.524 1.00 21.52 3 LEU E O 1
ATOM 1786 N N . LYS E 1 5 ? 15.476 31.111 6.275 1.00 21.69 4 LYS E N 1
ATOM 1787 C CA . LYS E 1 5 ? 14.883 30.283 7.336 1.00 27.64 4 LYS E CA 1
ATOM 1788 C C . LYS E 1 5 ? 15.804 30.189 8.553 1.00 24.19 4 LYS E C 1
ATOM 1789 O O . LYS E 1 5 ? 15.346 30.267 9.698 1.00 20.34 4 LYS E O 1
ATOM 1808 N N . ALA E 1 6 ? 17.105 30.075 8.311 1.00 24.11 5 ALA E N 1
ATOM 1809 C CA . ALA E 1 6 ? 18.070 30.027 9.382 1.00 23.53 5 ALA E CA 1
ATOM 1810 C C . ALA E 1 6 ? 18.018 31.314 10.194 1.00 19.60 5 ALA E C 1
ATOM 1811 O O . ALA E 1 6 ? 18.094 31.269 11.412 1.00 20.48 5 ALA E O 1
ATOM 1818 N N . ILE E 1 7 ? 17.856 32.448 9.524 1.00 21.20 6 ILE E N 1
ATOM 1819 C CA . ILE E 1 7 ? 17.754 33.707 10.227 1.00 17.87 6 ILE E CA 1
ATOM 1820 C C . ILE E 1 7 ? 16.500 33.739 11.119 1.00 17.40 6 ILE E C 1
ATOM 1821 O O . ILE E 1 7 ? 16.597 34.106 12.282 1.00 17.60 6 ILE E O 1
ATOM 1837 N N . ALA E 1 8 ? 15.348 33.327 10.598 1.00 17.14 7 ALA E N 1
ATOM 1838 C CA . ALA E 1 8 ? 14.095 33.296 11.362 1.00 19.01 7 ALA E CA 1
ATOM 1839 C C . ALA E 1 8 ? 14.219 32.364 12.583 1.00 20.08 7 ALA E C 1
ATOM 1840 O O . ALA E 1 8 ? 13.759 32.680 13.691 1.00 19.85 7 ALA E O 1
ATOM 1847 N N . GLN E 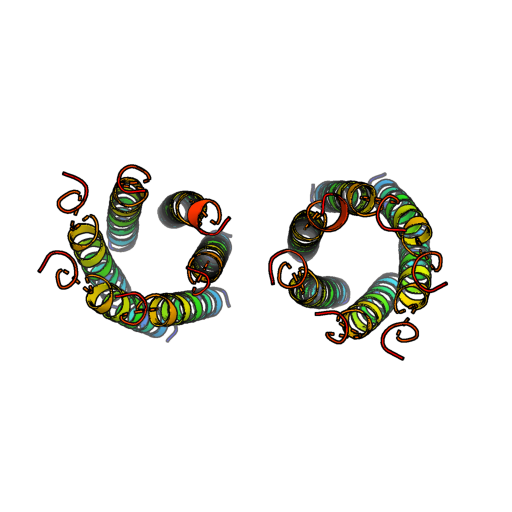1 9 ? 14.906 31.245 12.414 1.00 22.33 8 GLN E N 1
ATOM 1848 C CA . GLN E 1 9 ? 15.109 30.316 13.536 1.00 20.19 8 GLN E CA 1
ATOM 1849 C C . GLN E 1 9 ? 16.005 30.913 14.652 1.00 21.93 8 GLN E C 1
ATOM 1850 O O . GLN E 1 9 ? 15.776 30.675 15.840 1.00 19.74 8 GLN E O 1
ATOM 1864 N N . GLU E 1 10 ? 17.025 31.680 14.300 1.00 19.96 9 GLU E N 1
ATOM 1865 C CA . GLU E 1 10 ? 17.868 32.269 15.326 1.00 19.92 9 GLU E CA 1
ATOM 1866 C C . GLU E 1 10 ? 17.112 33.357 16.054 1.00 18.41 9 GLU E C 1
ATOM 1867 O O . GLU E 1 10 ? 17.209 33.475 17.277 1.00 16.25 9 GLU E O 1
ATOM 1879 N N . LEU E 1 11 ? 16.291 34.105 15.321 1.00 20.24 10 LEU E N 1
ATOM 1880 C CA . LEU E 1 11 ? 15.466 35.131 15.963 1.00 18.87 10 LEU E CA 1
ATOM 1881 C C . LEU E 1 11 ? 14.451 34.503 16.929 1.00 21.13 10 LEU E C 1
ATOM 1882 O O . LEU E 1 11 ? 14.153 35.059 17.996 1.00 19.77 10 LEU E O 1
ATOM 1898 N N . LYS E 1 12 ? 13.922 33.341 16.573 1.00 20.10 11 LYS E N 1
ATOM 1899 C CA . LYS E 1 12 ? 13.042 32.611 17.494 1.00 25.73 11 LYS E CA 1
ATOM 1900 C C . LYS E 1 12 ? 13.786 32.204 18.784 1.00 20.11 11 LYS E C 1
ATOM 1901 O O . LYS E 1 12 ? 13.253 32.314 19.894 1.00 19.73 11 LYS E O 1
ATOM 1920 N N . ALA E 1 13 ? 15.018 31.742 18.647 1.00 17.89 12 ALA E N 1
ATOM 1921 C CA . ALA E 1 13 ? 15.830 31.389 19.816 1.00 21.57 12 ALA E CA 1
ATOM 1922 C C . ALA E 1 13 ? 16.108 32.626 20.690 1.00 15.49 12 ALA E C 1
ATOM 1923 O O . ALA E 1 13 ? 16.129 32.554 21.916 1.00 17.17 12 ALA E O 1
ATOM 1930 N N . ILE E 1 14 ? 16.340 33.760 20.044 1.00 16.97 13 ILE E N 1
ATOM 1931 C CA . ILE E 1 14 ? 16.564 35.027 20.739 1.00 17.15 13 ILE E CA 1
ATOM 1932 C C . ILE E 1 14 ? 15.327 35.430 21.528 1.00 18.23 13 ILE E C 1
ATOM 1933 O O . ILE E 1 14 ? 15.440 35.779 22.714 1.00 15.97 13 ILE E O 1
ATOM 1949 N N . ALA E 1 15 ? 14.147 35.329 20.912 1.00 15.86 14 ALA E N 1
ATOM 1950 C CA . ALA E 1 15 ? 12.882 35.647 21.610 1.00 17.80 14 ALA E CA 1
ATOM 1951 C C . ALA E 1 15 ? 12.668 34.765 22.839 1.00 21.06 14 ALA E C 1
ATOM 1952 O O . ALA E 1 15 ? 12.209 35.225 23.896 1.00 17.31 14 ALA E O 1
ATOM 1959 N N . LYS E 1 16 ? 13.007 33.497 22.701 1.00 16.54 15 LYS E N 1
ATOM 1960 C CA . LYS E 1 16 ? 12.890 32.537 23.788 1.00 21.60 15 LYS E CA 1
ATOM 1961 C C . LYS E 1 16 ? 13.814 32.872 24.996 1.00 20.19 15 LYS E C 1
ATOM 1962 O O . LYS E 1 16 ? 13.382 32.815 26.164 1.00 19.34 15 LYS E O 1
ATOM 1981 N N . GLU E 1 17 ? 15.063 33.259 24.717 1.00 19.63 16 GLU E N 1
ATOM 1982 C CA . GLU E 1 17 ? 15.999 33.631 25.792 1.00 19.68 16 GLU E CA 1
ATOM 1983 C C . GLU E 1 17 ? 15.527 34.915 26.462 1.00 17.55 16 GLU E C 1
ATOM 1984 O O . GLU E 1 17 ? 15.591 35.038 27.699 1.00 19.73 16 GLU E O 1
ATOM 1996 N N . LEU E 1 18 ? 15.000 35.856 25.676 1.00 18.06 17 LEU E N 1
ATOM 1997 C CA . LEU E 1 18 ? 14.483 37.098 26.259 1.00 20.24 17 LEU E CA 1
ATOM 1998 C C . LEU E 1 18 ? 13.261 36.831 27.142 1.00 18.74 17 LEU E C 1
ATOM 1999 O O . LEU E 1 18 ? 13.056 37.521 28.139 1.00 18.03 17 LEU E O 1
ATOM 2015 N N . LYS E 1 19 ? 12.441 35.852 26.769 1.00 17.37 18 LYS E N 1
ATOM 2016 C CA . LYS E 1 19 ? 11.290 35.447 27.579 1.00 19.40 18 LYS E CA 1
ATOM 2017 C C . LYS E 1 19 ? 11.750 34.913 28.937 1.00 22.12 18 LYS E C 1
ATOM 2018 O O . LYS E 1 19 ? 11.148 35.196 29.984 1.00 19.63 18 LYS E O 1
ATOM 2037 N N . ALA E 1 20 ? 12.831 34.137 28.915 1.00 19.17 19 ALA E N 1
ATOM 2038 C CA . ALA E 1 20 ? 13.442 33.635 30.130 1.00 22.40 19 ALA E CA 1
ATOM 2039 C C . ALA E 1 20 ? 13.988 34.789 30.999 1.00 18.18 19 ALA E C 1
ATOM 2040 O O . ALA E 1 20 ? 13.757 34.848 32.215 1.00 19.05 19 ALA E O 1
ATOM 2047 N N . ILE E 1 21 ? 14.656 35.739 30.370 1.00 21.75 20 ILE E N 1
ATOM 2048 C CA . ILE E 1 21 ? 15.190 36.910 31.082 1.00 21.02 20 ILE E CA 1
ATOM 2049 C C . ILE E 1 21 ? 14.047 37.734 31.707 1.00 22.75 20 ILE E C 1
ATOM 2050 O O . ILE E 1 21 ? 14.162 38.139 32.880 1.00 24.75 20 ILE E O 1
ATOM 2066 N N . ALA E 1 22 ? 12.946 37.925 30.973 1.00 20.44 21 ALA E N 1
ATOM 2067 C CA . ALA E 1 22 ? 11.794 38.655 31.487 1.00 20.44 21 ALA E CA 1
ATOM 2068 C C . ALA E 1 22 ? 11.212 37.947 32.729 1.00 23.12 21 ALA E C 1
ATOM 2069 O O . ALA E 1 22 ? 10.825 38.594 33.707 1.00 24.74 21 ALA E O 1
ATOM 2088 N N . GLU E 1 24 ? 12.776 35.804 34.786 1.00 30.32 23 GLU E N 1
ATOM 2089 C CA . GLU E 1 24 ? 13.749 35.857 35.876 1.00 33.62 23 GLU E CA 1
ATOM 2090 C C . GLU E 1 24 ? 13.786 37.250 36.499 1.00 33.87 23 GLU E C 1
ATOM 2091 O O . GLU E 1 24 ? 13.868 37.381 37.721 1.00 37.31 23 GLU E O 1
ATOM 2113 N N . LYS E 1 26 ? 11.230 39.349 36.702 1.00 36.78 25 LYS E N 1
ATOM 2114 C CA . LYS E 1 26 ? 10.011 39.378 37.475 1.00 33.87 25 LYS E CA 1
ATOM 2115 C C . LYS E 1 26 ? 10.188 38.619 38.808 1.00 39.85 25 LYS E C 1
ATOM 2116 O O . LYS E 1 26 ? 9.764 39.085 39.887 1.00 44.94 25 LYS E O 1
ATOM 2135 N N . ALA E 1 27 ? 10.819 37.453 38.736 1.00 39.59 26 ALA E N 1
ATOM 2136 C CA . ALA E 1 27 ? 11.115 36.634 39.929 1.00 44.69 26 ALA E CA 1
ATOM 2137 C C . ALA E 1 27 ? 12.177 37.215 40.868 1.00 47.21 26 ALA E C 1
ATOM 2138 O O . ALA E 1 27 ? 11.997 37.211 42.093 1.00 51.79 26 ALA E O 1
ATOM 2145 N N . ILE E 1 28 ? 13.284 37.710 40.312 1.00 62.95 27 ILE E N 1
ATOM 2146 C CA . ILE E 1 28 ? 14.352 38.272 41.142 1.00 55.73 27 ILE E CA 1
ATOM 2147 C C . ILE E 1 28 ? 13.782 39.493 41.853 1.00 65.71 27 ILE E C 1
ATOM 2148 O O . ILE E 1 28 ? 14.008 39.686 43.045 1.00 80.07 27 ILE E O 1
ATOM 2164 N N . ALA E 1 29 ? 13.059 40.327 41.119 1.00 74.48 28 ALA E N 1
ATOM 2165 C CA . ALA E 1 29 ? 12.319 41.420 41.738 1.00 65.48 28 ALA E CA 1
ATOM 2166 C C . ALA E 1 29 ? 11.137 40.830 42.494 1.00 49.11 28 ALA E C 1
ATOM 2167 O O . ALA E 1 29 ? 11.270 40.268 43.588 1.00 72.75 28 ALA E O 1
ATOM 2177 N N . GLY F 1 2 ? 6.049 46.998 2.073 1.00 31.47 1 GLY F N 1
ATOM 2178 C CA . GLY F 1 2 ? 6.148 45.537 2.070 1.00 38.98 1 GLY F CA 1
ATOM 2179 C C . GLY F 1 2 ? 6.896 44.884 3.243 1.00 36.75 1 GLY F C 1
ATOM 2180 O O . GLY F 1 2 ? 6.996 45.446 4.325 1.00 26.23 1 GLY F O 1
ATOM 2184 N N . GLU F 1 3 ? 7.444 43.695 3.012 1.00 31.22 2 GLU F N 1
ATOM 2185 C CA . GLU F 1 3 ? 8.027 42.897 4.077 1.00 32.42 2 GLU F CA 1
ATOM 2186 C C . GLU F 1 3 ? 9.338 43.468 4.675 1.00 29.62 2 GLU F C 1
ATOM 2187 O O . GLU F 1 3 ? 9.579 43.342 5.882 1.00 26.59 2 GLU F O 1
ATOM 2199 N N . LEU F 1 4 ? 10.156 44.131 3.868 1.00 25.35 3 LEU F N 1
ATOM 2200 C CA . LEU F 1 4 ? 11.375 44.730 4.384 1.00 21.54 3 LEU F CA 1
ATOM 2201 C C . LEU F 1 4 ? 11.043 45.940 5.276 1.00 21.74 3 LEU F C 1
ATOM 2202 O O . LEU F 1 4 ? 11.700 46.176 6.299 1.00 22.70 3 LEU F O 1
ATOM 2218 N N . LYS F 1 5 ? 9.995 46.673 4.913 1.00 23.77 4 LYS F N 1
ATOM 2219 C CA . LYS F 1 5 ? 9.532 47.797 5.738 1.00 29.88 4 LYS F CA 1
ATOM 2220 C C . LYS F 1 5 ? 8.995 47.311 7.089 1.00 24.49 4 LYS F C 1
ATOM 2221 O O . LYS F 1 5 ? 9.298 47.912 8.128 1.00 24.34 4 LYS F O 1
ATOM 2240 N N . ALA F 1 6 ? 8.262 46.195 7.090 1.00 27.26 5 ALA F N 1
ATOM 2241 C CA . ALA F 1 6 ? 7.778 45.593 8.336 1.00 26.02 5 ALA F CA 1
ATOM 2242 C C . ALA F 1 6 ? 8.932 45.209 9.239 1.00 25.75 5 ALA F C 1
ATOM 2243 O O . ALA F 1 6 ? 8.883 45.460 10.439 1.00 22.81 5 ALA F O 1
ATOM 2250 N N . ILE F 1 7 ? 10.000 44.669 8.661 1.00 24.52 6 ILE F N 1
ATOM 2251 C CA . ILE F 1 7 ? 11.188 44.298 9.432 1.00 23.64 6 ILE F CA 1
ATOM 2252 C C . ILE F 1 7 ? 11.853 45.539 10.044 1.00 22.05 6 ILE F C 1
ATOM 2253 O O . ILE F 1 7 ? 12.193 45.535 11.239 1.00 21.58 6 ILE F O 1
ATOM 2269 N N . ALA F 1 8 ? 12.011 46.601 9.258 1.00 20.21 7 ALA F N 1
ATOM 2270 C CA . ALA F 1 8 ? 12.575 47.847 9.770 1.00 19.74 7 ALA F CA 1
ATOM 2271 C C . ALA F 1 8 ? 11.684 48.437 10.899 1.00 22.10 7 ALA F C 1
ATOM 2272 O O . ALA F 1 8 ? 12.179 48.952 11.905 1.00 25.40 7 ALA F O 1
ATOM 2279 N N . GLN F 1 9 ? 10.373 48.320 10.753 1.00 23.17 8 GLN F N 1
ATOM 2280 C CA . GLN F 1 9 ? 9.470 48.864 11.764 1.00 22.17 8 GLN F CA 1
ATOM 2281 C C . GLN F 1 9 ? 9.568 48.107 13.087 1.00 23.54 8 GLN F C 1
ATOM 2282 O O . GLN F 1 9 ? 9.528 48.726 14.142 1.00 22.42 8 GLN F O 1
ATOM 2296 N N . GLU F 1 10 ? 9.739 46.789 13.025 1.00 21.36 9 GLU F N 1
ATOM 2297 C CA . GLU F 1 10 ? 9.905 46.006 14.230 1.00 21.75 9 GLU F CA 1
ATOM 2298 C C . GLU F 1 10 ? 11.243 46.310 14.873 1.00 27.53 9 GLU F C 1
ATOM 2299 O O . GLU F 1 10 ? 11.310 46.404 16.077 1.00 19.81 9 GLU F O 1
ATOM 2311 N N . LEU F 1 11 ? 12.290 46.525 14.085 1.00 20.50 10 LEU F N 1
ATOM 2312 C CA . LEU F 1 11 ? 13.577 46.899 14.656 1.00 21.11 10 LEU F CA 1
ATOM 2313 C C . LEU F 1 11 ? 13.514 48.276 15.332 1.00 23.67 10 LEU F C 1
ATOM 2314 O O . LEU F 1 11 ? 14.188 48.512 16.344 1.00 23.13 10 LEU F O 1
ATOM 2330 N N . LYS F 1 12 ? 12.704 49.176 14.787 1.00 22.27 11 LYS F N 1
ATOM 2331 C CA . LYS F 1 12 ? 12.490 50.473 15.422 1.00 27.89 11 LYS F CA 1
ATOM 2332 C C . LYS F 1 12 ? 11.828 50.328 16.819 1.00 25.30 11 LYS F C 1
ATOM 2333 O O . LYS F 1 12 ? 12.188 51.018 17.781 1.00 21.17 11 LYS F O 1
ATOM 2352 N N . ALA F 1 13 ? 10.855 49.429 16.907 1.00 20.61 12 ALA F N 1
ATOM 2353 C CA . ALA F 1 13 ? 10.197 49.125 18.171 1.00 22.23 12 ALA F CA 1
ATOM 2354 C C . ALA F 1 13 ? 11.184 48.524 19.166 1.00 19.35 12 ALA F C 1
ATOM 2355 O O . ALA F 1 13 ? 11.157 48.852 20.356 1.00 18.91 12 ALA F O 1
ATOM 2362 N N . ILE F 1 14 ? 12.055 47.636 18.688 1.00 15.49 13 ILE F N 1
ATOM 2363 C CA . ILE F 1 14 ? 13.070 47.039 19.518 1.00 16.32 13 ILE F CA 1
ATOM 2364 C C . ILE F 1 14 ? 14.025 48.106 20.038 1.00 17.96 13 ILE F C 1
ATOM 2365 O O . ILE F 1 14 ? 14.329 48.123 21.242 1.00 17.61 13 ILE F O 1
ATOM 2381 N N . ALA F 1 15 ? 14.427 49.032 19.168 1.00 15.31 14 ALA F N 1
ATOM 2382 C CA . ALA F 1 15 ? 15.320 50.105 19.558 1.00 18.51 14 ALA F CA 1
ATOM 2383 C C . ALA F 1 15 ? 14.701 50.996 20.653 1.00 23.32 14 ALA F C 1
ATOM 2384 O O . ALA F 1 15 ? 15.384 51.443 21.566 1.00 18.99 14 ALA F O 1
ATOM 2391 N N . LYS F 1 16 ? 13.413 51.277 20.523 1.00 21.51 15 LYS F N 1
ATOM 2392 C CA . LYS F 1 16 ? 12.701 52.100 21.505 1.00 23.80 15 LYS F CA 1
ATOM 2393 C C . LYS F 1 16 ? 12.627 51.438 22.906 1.00 25.43 15 LYS F C 1
ATOM 2394 O O . LYS F 1 16 ? 12.736 52.113 23.949 1.00 19.72 15 LYS F O 1
ATOM 2413 N N . GLU F 1 17 ? 12.395 50.127 22.930 1.00 22.68 16 GLU F N 1
ATOM 2414 C CA . GLU F 1 17 ? 12.332 49.411 24.191 1.00 19.13 16 GLU F CA 1
ATOM 2415 C C . GLU F 1 17 ? 13.717 49.385 24.847 1.00 23.29 16 GLU F C 1
ATOM 2416 O O . GLU F 1 17 ? 13.812 49.539 26.049 1.00 21.22 16 GLU F O 1
ATOM 2428 N N . LEU F 1 18 ? 14.777 49.213 24.065 1.00 16.68 17 LEU F N 1
ATOM 2429 C CA . LEU F 1 18 ? 16.112 49.223 24.631 1.00 26.39 17 LEU F CA 1
ATOM 2430 C C . LEU F 1 18 ? 16.485 50.612 25.142 1.00 17.54 17 LEU F C 1
ATOM 2431 O O . LEU F 1 18 ? 17.170 50.712 26.129 1.00 17.52 17 LEU F O 1
ATOM 2447 N N . LYS F 1 19 ? 16.039 51.673 24.462 1.00 21.30 18 LYS F N 1
ATOM 2448 C CA . LYS F 1 19 ? 16.217 53.037 24.951 1.00 23.60 18 LYS F CA 1
ATOM 2449 C C . LYS F 1 19 ? 15.513 53.259 26.312 1.00 23.59 18 LYS F C 1
ATOM 2450 O O . LYS F 1 19 ? 16.012 53.970 27.175 1.00 23.86 18 LYS F O 1
ATOM 2469 N N . ALA F 1 20 ? 14.327 52.684 26.469 1.00 21.90 19 ALA F N 1
ATOM 2470 C CA . ALA F 1 20 ? 13.605 52.760 27.723 1.00 22.68 19 ALA F CA 1
ATOM 2471 C C . ALA F 1 20 ? 14.399 52.033 28.823 1.00 20.30 19 ALA F C 1
ATOM 2472 O O . ALA F 1 20 ? 14.503 52.503 29.961 1.00 23.19 19 ALA F O 1
ATOM 2479 N N . ILE F 1 21 ? 14.941 50.870 28.487 1.00 19.56 20 ILE F N 1
ATOM 2480 C CA . ILE F 1 21 ? 15.735 50.113 29.454 1.00 22.41 20 ILE F CA 1
ATOM 2481 C C . ILE F 1 21 ? 17.001 50.868 29.841 1.00 21.39 20 ILE F C 1
ATOM 2482 O O . ILE F 1 21 ? 17.365 50.943 31.019 1.00 20.65 20 ILE F O 1
ATOM 2498 N N . ALA F 1 22 ? 17.672 51.451 28.854 1.00 18.66 21 ALA F N 1
ATOM 2499 C CA . ALA F 1 22 ? 18.884 52.218 29.121 1.00 20.77 21 ALA F CA 1
ATOM 2500 C C . ALA F 1 22 ? 18.609 53.415 30.027 1.00 18.28 21 ALA F C 1
ATOM 2501 O O . ALA F 1 22 ? 19.404 53.772 30.910 1.00 19.22 21 ALA F O 1
ATOM 2520 N N . GLU F 1 24 ? 16.189 53.722 32.295 1.00 21.98 23 GLU F N 1
ATOM 2521 C CA . GLU F 1 24 ? 15.938 53.238 33.648 1.00 24.35 23 GLU F CA 1
ATOM 2522 C C . GLU F 1 24 ? 17.237 52.833 34.327 1.00 24.78 23 GLU F C 1
ATOM 2523 O O . GLU F 1 24 ? 17.458 53.152 35.488 1.00 26.72 23 GLU F O 1
ATOM 2545 N N . LYS F 1 26 ? 20.132 54.044 33.819 1.00 25.76 25 LYS F N 1
ATOM 2546 C CA . LYS F 1 26 ? 20.869 55.260 34.150 1.00 26.31 25 LYS F CA 1
ATOM 2547 C C . LYS F 1 26 ? 20.239 55.973 35.361 1.00 32.76 25 LYS F C 1
ATOM 2548 O O . LYS F 1 26 ? 20.954 56.501 36.200 1.00 31.23 25 LYS F O 1
ATOM 2567 N N . ALA F 1 27 ? 18.910 55.978 35.429 1.00 27.35 26 ALA F N 1
ATOM 2568 C CA . ALA F 1 27 ? 18.169 56.582 36.550 1.00 28.63 26 ALA F CA 1
ATOM 2569 C C . ALA F 1 27 ? 18.449 55.870 37.863 1.00 31.26 26 ALA F C 1
ATOM 2570 O O . ALA F 1 27 ? 18.576 56.502 38.956 1.00 34.23 26 ALA F O 1
ATOM 2577 N N . ILE F 1 28 ? 18.486 54.550 37.783 1.00 30.94 27 ILE F N 1
ATOM 2578 C CA . ILE F 1 28 ? 18.787 53.728 38.943 1.00 42.98 27 ILE F CA 1
ATOM 2579 C C . ILE F 1 28 ? 20.218 54.000 39.394 1.00 43.36 27 ILE F C 1
ATOM 2580 O O . ILE F 1 28 ? 20.473 54.261 40.566 1.00 45.16 27 ILE F O 1
ATOM 2587 N N . ALA F 1 29 ? 21.132 54.063 38.434 1.00 37.05 28 ALA F N 1
ATOM 2588 C CA . ALA F 1 29 ? 22.544 54.304 38.717 1.00 40.29 28 ALA F CA 1
ATOM 2589 C C . ALA F 1 29 ? 22.837 55.656 39.390 1.00 49.62 28 ALA F C 1
ATOM 2590 O O . ALA F 1 29 ? 23.882 55.801 40.029 1.00 48.57 28 ALA F O 1
ATOM 2597 N N . GLN F 1 30 ? 21.952 56.645 39.260 1.00 49.32 29 GLN F N 1
ATOM 2598 C CA . GLN F 1 30 ? 22.250 57.950 39.839 1.00 58.08 29 GLN F CA 1
ATOM 2599 C C . GLN F 1 30 ? 21.031 58.843 40.119 1.00 80.29 29 GLN F C 1
ATOM 2600 O O . GLN F 1 30 ? 20.021 58.812 39.417 1.00 71.23 29 GLN F O 1
ATOM 2617 N N . GLY G 1 2 ? 44.348 28.916 2.627 1.00 35.31 1 GLY G N 1
ATOM 2618 C CA . GLY G 1 2 ? 43.009 28.534 2.204 1.00 39.60 1 GLY G CA 1
ATOM 2619 C C . GLY G 1 2 ? 42.262 27.713 3.246 1.00 32.37 1 GLY G C 1
ATOM 2620 O O . GLY G 1 2 ? 42.577 27.739 4.439 1.00 26.59 1 GLY G O 1
ATOM 2624 N N . GLU G 1 3 ? 41.280 26.952 2.785 1.00 26.69 2 GLU G N 1
ATOM 2625 C CA . GLU G 1 3 ? 40.403 26.245 3.695 1.00 32.61 2 GLU G CA 1
ATOM 2626 C C . GLU G 1 3 ? 41.080 25.044 4.407 1.00 23.68 2 GLU G C 1
ATOM 2627 O O . GLU G 1 3 ? 40.748 24.725 5.558 1.00 22.72 2 GLU G O 1
ATOM 2639 N N . LEU G 1 4 ? 42.047 24.389 3.767 1.00 23.56 3 LEU G N 1
ATOM 2640 C CA . LEU G 1 4 ? 42.702 23.277 4.448 1.00 24.61 3 LEU G CA 1
ATOM 2641 C C . LEU G 1 4 ? 43.600 23.773 5.604 1.00 26.09 3 LEU G C 1
ATOM 2642 O O . LEU G 1 4 ? 43.729 23.109 6.641 1.00 21.19 3 LEU G O 1
ATOM 2658 N N . LYS G 1 5 ? 44.215 24.938 5.415 1.00 23.45 4 LYS G N 1
ATOM 2659 C CA . LYS G 1 5 ? 45.032 25.561 6.459 1.00 27.82 4 LYS G CA 1
ATOM 2660 C C . LYS G 1 5 ? 44.166 25.985 7.647 1.00 24.09 4 LYS G C 1
ATOM 2661 O O . LYS G 1 5 ? 44.580 25.839 8.789 1.00 22.92 4 LYS G O 1
ATOM 2680 N N . ALA G 1 6 ? 42.969 26.500 7.369 1.00 26.59 5 ALA G N 1
ATOM 2681 C CA . ALA G 1 6 ? 42.039 26.904 8.419 1.00 25.96 5 ALA G CA 1
ATOM 2682 C C . ALA G 1 6 ? 41.640 25.696 9.250 1.00 21.62 5 ALA G C 1
ATOM 2683 O O . ALA G 1 6 ? 41.569 25.783 10.491 1.00 21.25 5 ALA G O 1
ATOM 2690 N N . ILE G 1 7 ? 41.447 24.555 8.582 1.00 22.50 6 ILE G N 1
ATOM 2691 C CA . ILE G 1 7 ? 41.094 23.324 9.302 1.00 20.08 6 ILE G CA 1
ATOM 2692 C C . ILE G 1 7 ? 42.246 22.903 10.248 1.00 22.14 6 ILE G C 1
ATOM 2693 O O . ILE G 1 7 ? 42.024 22.589 11.431 1.00 20.47 6 ILE G O 1
ATOM 2709 N N . ALA G 1 8 ? 43.471 22.945 9.739 1.00 20.64 7 ALA G N 1
ATOM 2710 C CA . ALA G 1 8 ? 44.647 22.613 10.520 1.00 19.58 7 ALA G CA 1
ATOM 2711 C C . ALA G 1 8 ? 44.814 23.555 11.728 1.00 22.52 7 ALA G C 1
ATOM 2712 O O . ALA G 1 8 ? 45.164 23.117 12.825 1.00 22.96 7 ALA G O 1
ATOM 2719 N N . GLN G 1 9 ? 44.535 24.836 11.529 1.00 20.94 8 GLN G N 1
ATOM 2720 C CA . GLN G 1 9 ? 44.647 25.822 12.594 1.00 21.81 8 GLN G CA 1
ATOM 2721 C C . GLN G 1 9 ? 43.603 25.578 13.701 1.00 24.09 8 GLN G C 1
ATOM 2722 O O . GLN G 1 9 ? 43.885 25.761 14.893 1.00 21.00 8 GLN G O 1
ATOM 2736 N N . GLU G 1 10 ? 42.399 25.167 13.320 1.00 20.17 9 GLU G N 1
ATOM 2737 C CA . GLU G 1 10 ? 41.373 24.880 14.337 1.00 20.49 9 GLU G CA 1
ATOM 2738 C C . GLU G 1 10 ? 41.717 23.602 15.098 1.00 22.78 9 GLU G C 1
ATOM 2739 O O . GLU G 1 10 ? 41.408 23.490 16.281 1.00 18.68 9 GLU G O 1
ATOM 2751 N N . LEU G 1 11 ? 42.316 22.624 14.412 1.00 20.37 10 LEU G N 1
ATOM 2752 C CA . LEU G 1 11 ? 42.745 21.400 15.074 1.00 17.13 10 LEU G CA 1
ATOM 2753 C C . LEU G 1 11 ? 43.864 21.698 16.078 1.00 20.89 10 LEU G C 1
ATOM 2754 O O . LEU G 1 11 ? 43.923 21.090 17.158 1.00 20.50 10 LEU G O 1
ATOM 2770 N N . LYS G 1 12 ? 44.721 22.655 15.732 1.00 20.45 11 LYS G N 1
ATOM 2771 C CA . LYS G 1 12 ? 45.777 23.109 16.627 1.00 25.05 11 LYS G CA 1
ATOM 2772 C C . LYS G 1 12 ? 45.211 23.729 17.919 1.00 22.42 11 LYS G C 1
ATOM 2773 O O . LYS G 1 12 ? 45.727 23.460 19.003 1.00 22.68 11 LYS G O 1
ATOM 2792 N N . ALA G 1 13 ? 44.164 24.544 17.794 1.00 21.43 12 ALA G N 1
ATOM 2793 C CA . ALA G 1 13 ? 43.486 25.150 18.947 1.00 20.88 12 ALA G CA 1
ATOM 2794 C C . ALA G 1 13 ? 42.810 24.078 19.796 1.00 18.98 12 ALA G C 1
ATOM 2795 O O . ALA G 1 13 ? 42.849 24.142 21.010 1.00 19.28 12 ALA G O 1
ATOM 2802 N N . ILE G 1 14 ? 42.227 23.063 19.154 1.00 17.88 13 ILE G N 1
ATOM 2803 C CA . ILE G 1 14 ? 41.639 21.947 19.873 1.00 19.76 13 ILE G CA 1
ATOM 2804 C C . ILE G 1 14 ? 42.713 21.189 20.681 1.00 17.10 13 ILE G C 1
ATOM 2805 O O . ILE G 1 14 ? 42.495 20.870 21.862 1.00 19.01 13 ILE G O 1
ATOM 2821 N N . ALA G 1 15 ? 43.871 20.930 20.069 1.00 17.36 14 ALA G N 1
ATOM 2822 C CA . ALA G 1 15 ? 44.969 20.246 20.758 1.00 20.97 14 ALA G CA 1
ATOM 2823 C C . ALA G 1 15 ? 45.434 21.064 21.982 1.00 25.89 14 ALA G C 1
ATOM 2824 O O . ALA G 1 15 ? 45.634 20.519 23.081 1.00 22.05 14 ALA G O 1
ATOM 2831 N N . LY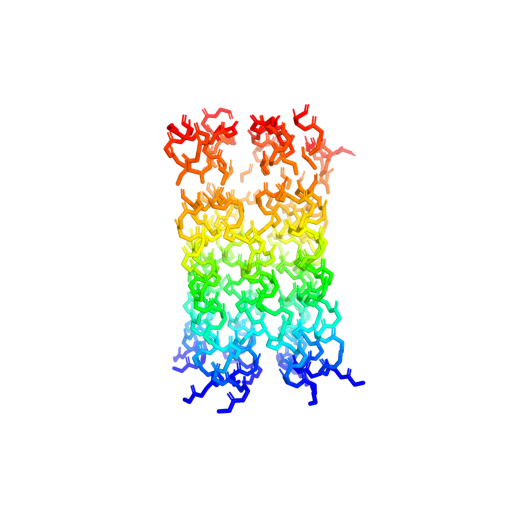S G 1 16 ? 45.545 22.377 21.798 1.00 19.70 15 LYS G N 1
ATOM 2832 C CA . LYS G 1 16 ? 45.938 23.306 22.881 1.00 21.16 15 LYS G CA 1
ATOM 2833 C C . LYS G 1 16 ? 44.935 23.309 24.039 1.00 20.71 15 LYS G C 1
ATOM 2834 O O . LYS G 1 16 ? 45.332 23.326 25.232 1.00 21.58 15 LYS G O 1
ATOM 2842 N N . GLU G 1 17 ? 43.637 23.285 23.728 1.00 19.68 16 GLU G N 1
ATOM 2843 C CA . GLU G 1 17 ? 42.632 23.250 24.809 1.00 19.61 16 GLU G CA 1
ATOM 2844 C C . GLU G 1 17 ? 42.643 21.890 25.538 1.00 23.59 16 GLU G C 1
ATOM 2845 O O . GLU G 1 17 ? 42.498 21.830 26.759 1.00 19.39 16 GLU G O 1
ATOM 2857 N N . LEU G 1 18 ? 42.830 20.798 24.805 1.00 18.52 17 LEU G N 1
ATOM 2858 C CA . LEU G 1 18 ? 42.915 19.483 25.445 1.00 19.13 17 LEU G CA 1
ATOM 2859 C C . LEU G 1 18 ? 44.166 19.377 26.323 1.00 21.95 17 LEU G C 1
ATOM 2860 O O . LEU G 1 18 ? 44.139 18.782 27.398 1.00 20.08 17 LEU G O 1
ATOM 2876 N N . LYS G 1 19 ? 45.249 19.996 25.880 1.00 19.88 18 LYS G N 1
ATOM 2877 C CA . LYS G 1 19 ? 46.436 20.088 26.716 1.00 23.39 18 LYS G CA 1
ATOM 2878 C C . LYS G 1 19 ? 46.161 20.819 28.050 1.00 22.03 18 LYS G C 1
ATOM 2879 O O . LYS G 1 19 ? 46.681 20.422 29.103 1.00 23.05 18 LYS G O 1
ATOM 2898 N N . ALA G 1 20 ? 45.384 21.901 28.015 1.00 21.95 19 ALA G N 1
ATOM 2899 C CA . ALA G 1 20 ? 45.007 22.612 29.254 1.00 22.97 19 ALA G CA 1
ATOM 2900 C C . ALA G 1 20 ? 44.124 21.756 30.189 1.00 22.25 19 ALA G C 1
ATOM 2901 O O . ALA G 1 20 ? 44.287 21.780 31.427 1.00 23.30 19 ALA G O 1
ATOM 2908 N N . ILE G 1 21 ? 43.179 21.036 29.596 1.00 20.82 20 ILE G N 1
ATOM 2909 C CA . ILE G 1 21 ? 42.314 20.124 30.337 1.00 20.51 20 ILE G CA 1
ATOM 2910 C C . ILE G 1 21 ? 43.155 19.038 30.997 1.00 20.94 20 ILE G C 1
ATOM 2911 O O . ILE G 1 21 ? 42.998 18.781 32.200 1.00 21.68 20 ILE G O 1
ATOM 2927 N N . ALA G 1 22 ? 44.092 18.460 30.242 1.00 20.66 21 ALA G N 1
ATOM 2928 C CA . ALA G 1 22 ? 44.984 17.446 30.787 1.00 23.44 21 ALA G CA 1
ATOM 2929 C C . ALA G 1 22 ? 45.818 18.022 31.928 1.00 28.26 21 ALA G C 1
ATOM 2930 O O . ALA G 1 22 ? 46.041 17.359 32.929 1.00 27.63 21 ALA G O 1
ATOM 2949 N N . GLU G 1 24 ? 45.119 20.619 34.043 1.00 26.14 23 GLU G N 1
ATOM 2950 C CA . GLU G 1 24 ? 44.298 20.878 35.213 1.00 25.13 23 GLU G CA 1
ATOM 2951 C C . GLU G 1 24 ? 43.862 19.591 35.862 1.00 29.02 23 GLU G C 1
ATOM 2952 O O . GLU G 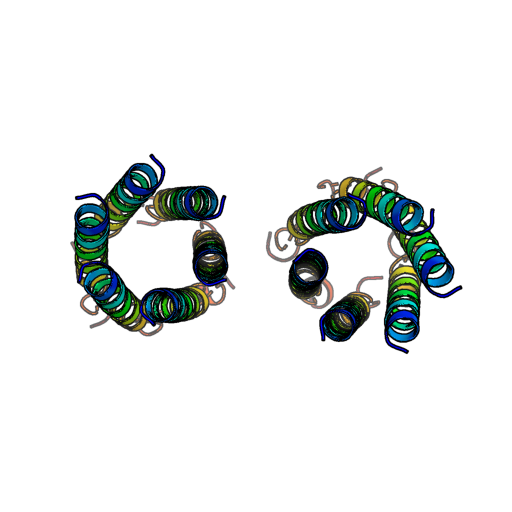1 24 ? 43.709 19.516 37.072 1.00 31.13 23 GLU G O 1
ATOM 2974 N N . LYS G 1 26 ? 45.490 16.874 36.189 1.00 29.79 25 LYS G N 1
ATOM 2975 C CA . LYS G 1 26 ? 46.602 16.213 36.842 1.00 37.16 25 LYS G CA 1
ATOM 2976 C C . LYS G 1 26 ? 46.479 16.475 38.357 1.00 34.51 25 LYS G C 1
ATOM 2977 O O . LYS G 1 26 ? 46.668 15.572 39.173 1.00 32.46 25 LYS G O 1
ATOM 2996 N N . ALA G 1 27 ? 46.128 17.709 38.716 1.00 34.59 26 ALA G N 1
ATOM 2997 C CA . ALA G 1 27 ? 45.935 18.090 40.107 1.00 48.60 26 ALA G CA 1
ATOM 2998 C C . ALA G 1 27 ? 44.761 17.333 40.704 1.00 41.68 26 ALA G C 1
ATOM 2999 O O . ALA G 1 27 ? 44.846 16.808 41.792 1.00 37.95 26 ALA G O 1
ATOM 3006 N N . ILE G 1 28 ? 43.676 17.230 39.956 1.00 39.23 27 ILE G N 1
ATOM 3007 C CA . ILE G 1 28 ? 42.508 16.519 40.447 1.00 34.75 27 ILE G CA 1
ATOM 3008 C C . ILE G 1 28 ? 42.852 15.039 40.650 1.00 37.58 27 ILE G C 1
ATOM 3009 O O . ILE G 1 28 ? 42.570 14.469 41.688 1.00 41.15 27 ILE G O 1
ATOM 3025 N N . ALA G 1 29 ? 43.512 14.440 39.666 1.00 38.88 28 ALA G N 1
ATOM 3026 C CA . ALA G 1 29 ? 43.911 13.035 39.744 1.00 40.63 28 ALA G CA 1
ATOM 3027 C C . ALA G 1 29 ? 44.983 12.819 40.815 1.00 51.69 28 ALA G C 1
ATOM 3028 O O . ALA G 1 29 ? 44.889 11.885 41.619 1.00 49.26 28 ALA G O 1
ATOM 3038 N N . GLY H 1 2 ? 31.773 26.987 1.122 1.00 34.85 1 GLY H N 1
ATOM 3039 C CA . GLY H 1 2 ? 31.385 25.606 0.858 1.00 47.94 1 GLY H CA 1
ATOM 3040 C C . GLY H 1 2 ? 31.581 24.616 2.014 1.00 35.48 1 GLY H C 1
ATOM 3041 O O . GLY H 1 2 ? 31.634 24.977 3.191 1.00 28.59 1 GLY H O 1
ATOM 3045 N N . GLU H 1 3 ? 31.731 23.344 1.655 1.00 32.10 2 GLU H N 1
ATOM 3046 C CA . GLU H 1 3 ? 31.777 22.245 2.627 1.00 30.45 2 GLU H CA 1
ATOM 3047 C C . GLU H 1 3 ? 33.070 22.252 3.475 1.00 24.35 2 GLU H C 1
ATOM 3048 O O . GLU H 1 3 ? 33.049 21.926 4.670 1.00 26.58 2 GLU H O 1
ATOM 3060 N N . LEU H 1 4 ? 34.190 22.677 2.903 1.00 23.99 3 LEU H N 1
ATOM 3061 C CA . LEU H 1 4 ? 35.417 22.746 3.679 1.00 22.16 3 LEU H CA 1
ATOM 3062 C C . LEU H 1 4 ? 35.341 23.869 4.713 1.00 22.40 3 LEU H C 1
ATOM 3063 O O . LEU H 1 4 ? 35.848 23.710 5.845 1.00 22.10 3 LEU H O 1
ATOM 3079 N N . LYS H 1 5 ? 34.702 24.983 4.358 1.00 24.32 4 LYS H N 1
ATOM 3080 C CA . LYS H 1 5 ? 34.504 26.058 5.338 1.00 24.83 4 LYS H CA 1
ATOM 3081 C C . LYS H 1 5 ? 33.532 25.613 6.469 1.00 26.59 4 LYS H C 1
ATOM 3082 O O . LYS H 1 5 ? 33.736 25.946 7.628 1.00 23.81 4 LYS H O 1
ATOM 3101 N N . ALA H 1 6 ? 32.487 24.862 6.140 1.00 29.21 5 ALA H N 1
ATOM 3102 C CA . ALA H 1 6 ? 31.569 24.371 7.156 1.00 24.77 5 ALA H CA 1
ATOM 3103 C C . ALA H 1 6 ? 32.319 23.477 8.153 1.00 22.56 5 ALA H C 1
ATOM 3104 O O . ALA H 1 6 ? 32.093 23.547 9.353 1.00 24.14 5 ALA H O 1
ATOM 3111 N N . ILE H 1 7 ? 33.247 22.679 7.650 1.00 23.92 6 ILE H N 1
ATOM 3112 C CA . ILE H 1 7 ? 34.071 21.824 8.485 1.00 19.42 6 ILE H CA 1
ATOM 3113 C C . ILE H 1 7 ? 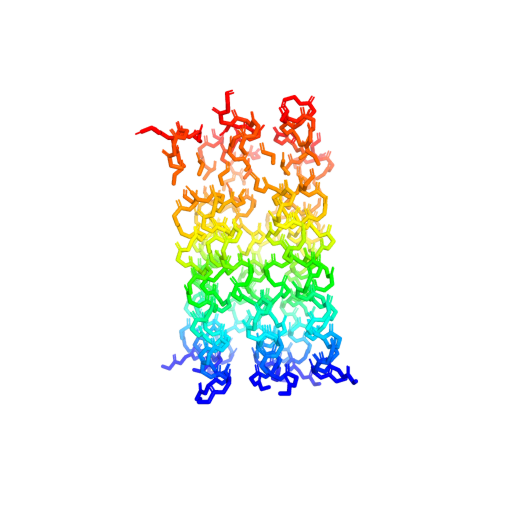34.953 22.658 9.429 1.00 20.54 6 ILE H C 1
ATOM 3114 O O . ILE H 1 7 ? 34.996 22.369 10.617 1.00 22.80 6 ILE H O 1
ATOM 3130 N N . ALA H 1 8 ? 35.600 23.709 8.930 1.00 19.40 7 ALA H N 1
ATOM 3131 C CA . ALA H 1 8 ? 36.418 24.598 9.765 1.00 19.23 7 ALA H CA 1
ATOM 3132 C C . ALA H 1 8 ? 35.571 25.299 10.834 1.00 21.84 7 ALA H C 1
ATOM 3133 O O . ALA H 1 8 ? 35.994 25.442 11.978 1.00 23.76 7 ALA H O 1
ATOM 3140 N N . GLN H 1 9 ? 34.355 25.679 10.470 1.00 24.15 8 GLN H N 1
ATOM 3141 C CA . GLN H 1 9 ? 33.463 26.358 11.405 1.00 22.47 8 GLN H CA 1
ATOM 3142 C C . GLN H 1 9 ? 33.008 25.444 12.566 1.00 22.80 8 GLN H C 1
ATOM 3143 O O . GLN H 1 9 ? 32.906 25.901 13.722 1.00 24.54 8 GLN H O 1
ATOM 3157 N N . GLU H 1 10 ? 32.740 24.171 12.283 1.00 22.94 9 GLU H N 1
ATOM 3158 C CA . GLU H 1 10 ? 32.383 23.225 13.342 1.00 24.19 9 GLU H CA 1
ATOM 3159 C C . GLU H 1 10 ? 33.578 22.932 14.228 1.00 20.47 9 GLU H C 1
ATOM 3160 O O . GLU H 1 10 ? 33.442 22.792 15.452 1.00 19.94 9 GLU H O 1
ATOM 3172 N N . LEU H 1 11 ? 34.769 22.864 13.642 1.00 17.67 10 LEU H N 1
ATOM 3173 C CA . LEU H 1 11 ? 35.958 22.666 14.442 1.00 17.60 10 LEU H CA 1
ATOM 3174 C C . LEU H 1 11 ? 36.216 23.862 15.380 1.00 21.87 10 LEU H C 1
ATOM 3175 O O . LEU H 1 11 ? 36.699 23.695 16.503 1.00 20.07 10 LEU H O 1
ATOM 3191 N N . LYS H 1 12 ? 35.920 25.066 14.904 1.00 23.33 11 LYS H N 1
ATOM 3192 C CA . LYS H 1 12 ? 36.044 26.249 15.752 1.00 25.74 11 LYS H CA 1
ATOM 3193 C C . LYS H 1 12 ? 35.052 26.148 16.927 1.00 21.46 11 LYS H C 1
ATOM 3194 O O . LYS H 1 12 ? 35.396 26.469 18.063 1.00 21.98 11 LYS H O 1
ATOM 3213 N N . ALA H 1 13 ? 33.841 25.672 16.656 1.00 23.98 12 ALA H N 1
ATOM 3214 C CA . ALA H 1 13 ? 32.829 25.514 17.709 1.00 25.82 12 ALA H CA 1
ATOM 3215 C C . ALA H 1 13 ? 33.291 24.507 18.752 1.00 19.67 12 ALA H C 1
ATOM 3216 O O . ALA H 1 13 ? 33.174 24.747 19.972 1.00 22.89 12 ALA H O 1
ATOM 3223 N N . ILE H 1 14 ? 33.873 23.420 18.278 1.00 18.31 13 ILE H N 1
ATOM 3224 C CA . ILE H 1 14 ? 34.434 22.394 19.149 1.00 21.84 13 ILE H CA 1
ATOM 3225 C C . ILE H 1 14 ? 35.575 22.974 20.028 1.00 19.42 13 ILE H C 1
ATOM 3226 O O . ILE H 1 14 ? 35.643 22.675 21.224 1.00 20.08 13 ILE H O 1
ATOM 3242 N N . ALA H 1 15 ? 36.472 23.778 19.436 1.00 19.56 14 ALA H N 1
ATOM 3243 C CA . ALA H 1 15 ? 37.561 24.405 20.183 1.00 21.00 14 ALA H CA 1
ATOM 3244 C C . ALA H 1 15 ? 37.014 25.333 21.292 1.00 22.54 14 ALA H C 1
ATOM 3245 O O . ALA H 1 15 ? 37.535 25.369 22.404 1.00 22.17 14 ALA H O 1
ATOM 3252 N N . LYS H 1 16 ? 35.957 26.080 20.992 1.00 22.24 15 LYS H N 1
ATOM 3253 C CA . LYS H 1 16 ? 35.350 26.975 22.002 1.00 26.33 15 LYS H CA 1
ATOM 3254 C C . LYS H 1 16 ? 34.733 26.198 23.185 1.00 21.24 15 LYS H C 1
ATOM 3255 O O . LYS H 1 16 ? 34.830 26.635 24.336 1.00 22.07 15 LYS H O 1
ATOM 3274 N N . GLU H 1 17 ? 34.094 25.065 22.906 1.00 20.40 16 GLU H N 1
ATOM 3275 C CA . GLU H 1 17 ? 33.512 24.250 23.974 1.00 22.51 16 GLU H CA 1
ATOM 3276 C C . GLU H 1 17 ? 34.622 23.659 24.831 1.00 20.61 16 GLU H C 1
ATOM 3277 O O . GLU H 1 17 ? 34.503 23.622 26.046 1.00 20.98 16 GLU H O 1
ATOM 3289 N N . LEU H 1 18 ? 35.728 23.242 24.196 1.00 20.16 17 LEU H N 1
ATOM 3290 C CA . LEU H 1 18 ? 36.850 22.694 24.959 1.00 18.45 17 LEU H CA 1
ATOM 3291 C C . LEU H 1 18 ? 37.482 23.791 25.826 1.00 19.64 17 LEU H C 1
ATOM 3292 O O . LEU H 1 18 ? 37.888 23.546 26.964 1.00 20.85 17 LEU H O 1
ATOM 3308 N N . LYS H 1 19 ? 37.522 25.002 25.299 1.00 23.45 18 LYS H N 1
ATOM 3309 C CA . LYS H 1 19 ? 38.033 26.145 26.051 1.00 22.23 18 LYS H CA 1
ATOM 3310 C C . LYS H 1 19 ? 37.165 26.390 27.279 1.00 22.92 18 LYS H C 1
ATOM 3311 O O . LYS H 1 19 ? 37.686 26.663 28.365 1.00 24.24 18 LYS H O 1
ATOM 3330 N N . ALA H 1 20 ? 35.850 26.265 27.127 1.00 23.83 19 ALA H N 1
ATOM 3331 C CA . ALA H 1 20 ? 34.927 26.421 28.271 1.00 26.45 19 ALA H CA 1
ATOM 3332 C C . ALA H 1 20 ? 35.147 25.326 29.319 1.00 23.76 19 ALA H C 1
ATOM 3333 O O . ALA H 1 20 ? 35.142 25.591 30.520 1.00 25.63 19 ALA H O 1
ATOM 3340 N N . ILE H 1 21 ? 35.344 24.091 28.846 1.00 22.37 20 ILE H N 1
ATOM 3341 C CA . ILE H 1 21 ? 35.601 22.947 29.714 1.00 22.16 20 ILE H CA 1
ATOM 3342 C C . ILE H 1 21 ? 36.919 23.153 30.459 1.00 22.74 20 ILE H C 1
ATOM 3343 O O . ILE H 1 21 ? 36.970 22.968 31.685 1.00 23.76 20 ILE H O 1
ATOM 3359 N N . ALA H 1 22 ? 37.949 23.623 29.750 1.00 23.63 21 ALA H N 1
ATOM 3360 C CA . ALA H 1 22 ? 39.250 23.864 30.361 1.00 24.95 21 ALA H CA 1
ATOM 3361 C C . ALA H 1 22 ? 39.115 24.865 31.517 1.00 25.72 21 ALA H C 1
ATOM 3362 O O . ALA H 1 22 ? 39.712 24.692 32.569 1.00 26.90 21 ALA H O 1
ATOM 3381 N N . GLU H 1 24 ? 36.544 25.552 33.466 1.00 25.97 23 GLU H N 1
ATOM 3382 C CA . GLU H 1 24 ? 35.795 24.996 34.595 1.00 26.85 23 GLU H CA 1
ATOM 3383 C C . GLU H 1 24 ? 36.685 23.965 35.266 1.00 28.14 23 GLU H C 1
ATOM 3384 O O . GLU H 1 24 ? 36.743 23.885 36.483 1.00 29.11 23 GLU H O 1
ATOM 3406 N N . LYS H 1 26 ? 39.749 24.059 35.547 1.00 29.36 25 LYS H N 1
ATOM 3407 C CA . LYS H 1 26 ? 40.609 24.901 36.361 1.00 31.74 25 LYS H CA 1
ATOM 3408 C C . LYS H 1 26 ? 39.959 25.260 37.710 1.00 33.48 25 LYS H C 1
ATOM 3409 O O . LYS H 1 26 ? 40.605 25.164 38.743 1.00 35.56 25 LYS H O 1
ATOM 3428 N N . ALA H 1 27 ? 38.681 25.615 37.691 1.00 36.75 26 ALA H N 1
ATOM 3429 C CA . ALA H 1 27 ? 37.943 25.978 38.898 1.00 40.78 26 ALA H CA 1
ATOM 3430 C C . ALA H 1 27 ? 37.833 24.789 39.855 1.00 35.79 26 ALA H C 1
ATOM 3431 O O . ALA H 1 27 ? 37.973 24.922 41.055 1.00 38.46 26 ALA H O 1
ATOM 3438 N N . ILE H 1 28 ? 37.556 23.623 39.292 1.00 33.68 27 ILE H N 1
ATOM 3439 C CA . ILE H 1 28 ? 37.449 22.382 40.043 1.00 36.59 27 ILE H CA 1
ATOM 3440 C C . ILE H 1 28 ? 38.810 22.023 40.653 1.00 39.47 27 ILE H C 1
ATOM 3441 O O . ILE H 1 28 ? 38.892 21.689 41.837 1.00 39.71 27 ILE H O 1
ATOM 3457 N N . ALA H 1 29 ? 39.886 22.174 39.878 1.00 34.21 28 ALA H N 1
ATOM 3458 C CA . ALA H 1 29 ? 41.241 21.874 40.362 1.00 35.41 28 ALA H CA 1
ATOM 3459 C C . ALA H 1 29 ? 41.708 22.815 41.468 1.00 51.64 28 ALA H C 1
ATOM 3460 O O . ALA H 1 29 ? 42.479 22.413 42.345 1.00 49.50 28 ALA H O 1
ATOM 3467 N N . GLN H 1 30 ? 41.249 24.061 41.440 1.00 53.38 29 GLN H N 1
ATOM 3468 C CA . GLN H 1 30 ? 41.624 25.028 42.474 1.00 46.34 29 GLN H CA 1
ATOM 3469 C C . GLN H 1 30 ? 40.750 24.921 43.724 1.00 48.22 29 GLN H C 1
ATOM 3470 O O . GLN H 1 30 ? 41.027 25.574 44.732 1.00 63.06 29 GLN H O 1
ATOM 3484 N N . GLY H 1 31 ? 39.682 24.128 43.657 1.00 62.93 30 GLY H N 1
ATOM 3485 C CA . GLY H 1 31 ? 38.717 24.057 44.745 1.00 59.25 30 GLY H CA 1
ATOM 3486 C C . GLY H 1 31 ? 37.444 23.334 44.347 1.00 72.70 30 GLY H C 1
ATOM 3487 O O . GLY H 1 31 ? 36.910 23.541 43.254 1.00 73.31 30 GLY H O 1
ATOM 3494 N N . GLY I 1 2 ? 52.427 18.603 2.874 1.00 37.44 1 GLY I N 1
ATOM 3495 C CA . GLY I 1 2 ? 51.452 19.650 2.591 1.00 41.87 1 GLY I CA 1
ATOM 3496 C C . GLY I 1 2 ? 50.405 19.853 3.679 1.00 35.08 1 GLY I C 1
ATOM 3497 O O . GLY I 1 2 ? 50.613 19.506 4.846 1.00 28.28 1 GLY I O 1
ATOM 3501 N N . GLU I 1 3 ? 49.260 20.398 3.297 1.00 27.96 2 GLU I N 1
ATOM 3502 C CA . GLU I 1 3 ? 48.241 20.774 4.265 1.00 31.84 2 GLU I CA 1
ATOM 3503 C C . GLU I 1 3 ? 47.538 19.535 4.866 1.00 28.07 2 GLU I C 1
ATOM 3504 O O . GLU I 1 3 ? 47.154 19.541 6.038 1.00 24.40 2 GLU I O 1
ATOM 3516 N N . LEU I 1 4 ? 47.393 18.463 4.083 1.00 24.43 3 LEU I N 1
ATOM 3517 C CA . LEU I 1 4 ? 46.752 17.244 4.606 1.00 24.73 3 LEU I CA 1
ATOM 3518 C C . LEU I 1 4 ? 47.650 16.555 5.650 1.00 23.16 3 LEU I C 1
ATOM 3519 O O . LEU I 1 4 ? 47.167 15.981 6.608 1.00 21.96 3 LEU I O 1
ATOM 3535 N N . LYS I 1 5 ? 48.962 16.621 5.458 1.00 26.01 4 LYS I N 1
ATOM 3536 C CA . LYS I 1 5 ? 49.898 16.096 6.457 1.00 28.09 4 LYS I CA 1
ATOM 3537 C C . LYS I 1 5 ? 49.804 16.900 7.739 1.00 28.58 4 LYS I C 1
ATOM 3538 O O . LYS I 1 5 ? 49.867 16.320 8.824 1.00 25.44 4 LYS I O 1
ATOM 3557 N N . ALA I 1 6 ? 49.661 18.223 7.617 1.00 28.17 5 ALA I N 1
ATOM 3558 C CA . ALA I 1 6 ? 49.534 19.093 8.799 1.00 25.07 5 ALA I CA 1
ATOM 3559 C C . ALA I 1 6 ? 48.284 18.744 9.608 1.00 24.35 5 ALA I C 1
ATOM 3560 O O . ALA I 1 6 ? 48.319 18.735 10.828 1.00 22.73 5 ALA I O 1
ATOM 3567 N N . ILE I 1 7 ? 47.182 18.441 8.921 1.00 23.92 6 ILE I N 1
ATOM 3568 C CA . ILE I 1 7 ? 45.940 18.019 9.576 1.00 20.13 6 ILE I CA 1
ATOM 3569 C C . ILE I 1 7 ? 46.159 16.694 10.311 1.00 22.66 6 ILE I C 1
ATOM 3570 O O . ILE I 1 7 ? 45.818 16.562 11.492 1.00 18.90 6 ILE I O 1
ATOM 3586 N N . ALA I 1 8 ? 46.797 15.739 9.650 1.00 22.44 7 ALA I N 1
ATOM 3587 C CA . ALA I 1 8 ? 47.103 14.467 10.280 1.00 20.09 7 ALA I CA 1
ATOM 3588 C C . ALA I 1 8 ? 47.998 14.640 11.529 1.00 23.29 7 ALA I C 1
ATOM 3589 O O . ALA I 1 8 ? 47.779 13.964 12.541 1.00 24.71 7 ALA I O 1
ATOM 3596 N N . GLN I 1 9 ? 48.973 15.552 11.478 1.00 22.31 8 GLN I N 1
ATOM 3597 C CA . GLN I 1 9 ? 49.884 15.780 12.611 1.00 23.16 8 GLN I CA 1
ATOM 3598 C C . GLN I 1 9 ? 49.169 16.417 13.805 1.00 24.06 8 GLN I C 1
ATOM 3599 O O . GLN I 1 9 ? 49.506 16.147 14.959 1.00 23.37 8 GLN I O 1
ATOM 3613 N N . GLU I 1 10 ? 48.224 17.303 13.525 1.00 21.53 9 GLU I N 1
ATOM 3614 C CA . GLU I 1 10 ? 47.440 17.911 14.588 1.00 21.35 9 GLU I CA 1
ATOM 3615 C C . GLU I 1 10 ? 46.532 16.858 15.209 1.00 19.90 9 GLU I C 1
ATOM 3616 O O . GLU I 1 10 ? 46.295 16.848 16.431 1.00 19.13 9 GLU I O 1
ATOM 3628 N N . LEU I 1 11 ? 46.002 15.959 14.380 1.00 20.60 10 LEU I N 1
ATOM 3629 C CA . LEU I 1 11 ? 45.155 14.895 14.927 1.00 18.54 10 LEU I CA 1
ATOM 3630 C C . LEU I 1 11 ? 45.932 13.923 15.823 1.00 22.18 10 LEU I C 1
ATOM 3631 O O . LEU I 1 11 ? 45.393 13.404 16.817 1.00 21.76 10 LEU I O 1
ATOM 3647 N N . LYS I 1 12 ? 47.189 13.679 15.469 1.00 24.17 11 LYS I N 1
ATOM 3648 C CA . LYS I 1 12 ? 48.105 12.889 16.299 1.00 27.21 11 LYS I CA 1
ATOM 3649 C C . LYS I 1 12 ? 48.361 13.570 17.667 1.00 22.03 11 LYS I C 1
ATOM 3650 O O . LYS I 1 12 ? 48.371 12.907 18.725 1.00 23.45 11 LYS I O 1
ATOM 3669 N N . ALA I 1 13 ? 48.528 14.891 17.664 1.00 24.37 12 ALA I N 1
ATOM 3670 C CA . ALA I 1 13 ? 48.680 15.641 18.914 1.00 22.24 12 ALA I CA 1
ATOM 3671 C C . ALA I 1 13 ? 47.404 15.546 19.769 1.00 20.35 12 ALA I C 1
ATOM 3672 O O . ALA I 1 13 ? 47.474 15.391 20.992 1.00 20.72 12 ALA I O 1
ATOM 3679 N N . ILE I 1 14 ? 46.241 15.623 19.130 1.00 18.93 13 ILE I N 1
ATOM 3680 C CA . ILE I 1 14 ? 44.964 15.492 19.835 1.00 19.26 13 ILE I CA 1
ATOM 3681 C C . ILE I 1 14 ? 44.828 14.109 20.466 1.00 19.36 13 ILE I C 1
ATOM 3682 O O . ILE I 1 14 ? 44.419 13.998 21.612 1.00 19.97 13 ILE I O 1
ATOM 3698 N N . ALA I 1 15 ? 45.182 13.061 19.723 1.00 21.11 14 ALA I N 1
ATOM 3699 C CA . ALA I 1 15 ? 45.111 11.708 20.267 1.00 20.76 14 ALA I CA 1
ATOM 3700 C C . ALA I 1 15 ? 46.011 11.565 21.511 1.00 24.19 14 ALA I C 1
ATOM 3701 O O . ALA I 1 15 ? 45.650 10.918 22.495 1.00 23.88 14 ALA I O 1
ATOM 3708 N N . LYS I 1 16 ? 47.185 12.170 21.454 1.00 21.53 15 LYS I N 1
ATOM 3709 C CA . LYS I 1 16 ? 48.128 12.120 22.549 1.00 28.25 15 LYS I CA 1
ATOM 3710 C C . LYS I 1 16 ? 47.586 12.836 23.800 1.00 27.53 15 LYS I C 1
ATOM 3711 O O . LYS I 1 16 ? 47.768 12.363 24.935 1.00 25.58 15 LYS I O 1
ATOM 3730 N N . GLU I 1 17 ? 46.910 13.967 23.617 1.00 22.60 16 GLU I N 1
ATOM 3731 C CA . GLU I 1 17 ? 46.331 14.651 24.767 1.00 24.20 16 GLU I CA 1
ATOM 3732 C C . GLU I 1 17 ? 45.190 13.795 25.360 1.00 19.48 16 GLU I C 1
ATOM 3733 O O . GLU I 1 17 ? 45.051 13.682 26.587 1.00 21.33 16 GLU I O 1
ATOM 3745 N N . LEU I 1 18 ? 44.407 13.150 24.500 1.00 19.58 17 LEU I N 1
ATOM 3746 C CA . LEU I 1 18 ? 43.329 12.298 24.966 1.00 17.18 17 LEU I CA 1
ATOM 3747 C C . LEU I 1 18 ? 43.881 11.066 25.709 1.00 19.33 17 LEU I C 1
ATOM 3748 O O . LEU I 1 18 ? 43.298 10.632 26.705 1.00 21.99 17 LEU I O 1
ATOM 3764 N N . LYS I 1 19 ? 45.024 10.548 25.276 1.00 22.85 18 LYS I N 1
ATOM 3765 C CA . LYS I 1 19 ? 45.674 9.449 25.986 1.00 22.89 18 LYS I CA 1
ATOM 3766 C C . LYS I 1 19 ? 46.050 9.860 27.398 1.00 22.88 18 LYS I C 1
ATOM 3767 O O . LYS I 1 19 ? 45.914 9.061 28.353 1.00 22.47 18 LYS I O 1
ATOM 3786 N N . ALA I 1 20 ? 46.528 11.095 27.554 1.00 26.13 19 ALA I N 1
ATOM 3787 C CA . ALA I 1 20 ? 46.850 11.624 28.893 1.00 25.89 19 ALA I CA 1
ATOM 3788 C C . ALA I 1 20 ? 45.601 11.756 29.771 1.00 24.98 19 ALA I C 1
ATOM 3789 O O . ALA I 1 20 ? 45.604 11.399 30.946 1.00 23.10 19 ALA I O 1
ATOM 3796 N N . ILE I 1 21 ? 44.525 12.265 29.179 1.00 20.77 20 ILE I N 1
ATOM 3797 C CA . ILE I 1 21 ? 43.275 12.446 29.889 1.00 21.51 20 ILE I CA 1
ATOM 3798 C C . ILE I 1 21 ? 42.713 11.097 30.341 1.00 21.53 20 ILE I C 1
ATOM 3799 O O . ILE I 1 21 ? 42.188 10.988 31.471 1.00 21.85 20 ILE I O 1
ATOM 3815 N N . ALA I 1 22 ? 42.819 10.093 29.474 1.00 22.82 21 ALA I N 1
ATOM 3816 C CA . ALA I 1 22 ? 42.366 8.731 29.776 1.00 22.79 21 ALA I CA 1
ATOM 3817 C C . ALA I 1 22 ? 43.133 8.148 30.960 1.00 20.26 21 ALA I C 1
ATOM 3818 O O . ALA I 1 22 ? 42.539 7.523 31.825 1.00 22.22 21 ALA I O 1
ATOM 3837 N N . GLU I 1 24 ? 44.553 9.885 33.352 1.00 25.59 23 GLU I N 1
ATOM 3838 C CA . GLU I 1 24 ? 44.066 10.660 34.504 1.00 27.88 23 GLU I CA 1
ATOM 3839 C C . GLU I 1 24 ? 42.687 10.186 35.003 1.00 26.92 23 GLU I C 1
ATOM 3840 O O . GLU I 1 24 ? 42.498 10.016 36.203 1.00 28.77 23 GLU I O 1
ATOM 3862 N N . LYS I 1 26 ? 41.575 7.255 34.727 1.00 29.00 25 LYS I N 1
ATOM 3863 C CA . LYS I 1 26 ? 41.857 5.956 35.348 1.00 33.58 25 LYS I CA 1
ATOM 3864 C C . LYS I 1 26 ? 42.415 6.130 36.753 1.00 36.07 25 LYS I C 1
ATOM 3865 O O . LYS I 1 26 ? 42.064 5.375 37.690 1.00 31.03 25 LYS I O 1
ATOM 3884 N N . ALA I 1 27 ? 43.294 7.114 36.917 1.00 29.06 26 ALA I N 1
ATOM 3885 C CA . ALA I 1 27 ? 43.817 7.405 38.252 1.00 32.95 26 ALA I CA 1
ATOM 3886 C C . ALA I 1 27 ? 42.670 7.867 39.170 1.00 33.62 26 ALA I C 1
ATOM 3887 O O . ALA I 1 27 ? 42.629 7.522 40.327 1.00 36.34 26 ALA I O 1
ATOM 3894 N N . ILE I 1 28 ? 41.756 8.678 38.659 1.00 31.80 27 ILE I N 1
ATOM 3895 C CA . ILE I 1 28 ? 40.597 9.150 39.439 1.00 32.84 27 ILE I CA 1
ATOM 3896 C C . ILE I 1 28 ? 39.647 8.005 39.799 1.00 31.51 27 ILE I C 1
ATOM 3897 O O . ILE I 1 28 ? 39.146 7.923 40.908 1.00 34.20 27 ILE I O 1
ATOM 3913 N N . ALA I 1 29 ? 39.419 7.107 38.856 1.00 30.90 28 ALA I N 1
ATOM 3914 C CA . ALA I 1 29 ? 38.549 5.954 39.062 1.00 30.90 28 ALA I CA 1
ATOM 3915 C C . ALA I 1 29 ? 39.075 5.027 40.158 1.00 42.39 28 ALA I C 1
ATOM 3916 O O . ALA I 1 29 ? 38.283 4.381 40.836 1.00 41.49 28 ALA I O 1
ATOM 3923 N N . GLN I 1 30 ? 40.392 4.994 40.359 1.00 50.18 29 GLN I N 1
ATOM 3924 C CA . GLN I 1 30 ? 40.997 4.131 41.391 1.00 44.45 29 GLN I CA 1
ATOM 3925 C C . GLN I 1 30 ? 40.561 4.573 42.787 1.00 70.96 29 GLN I C 1
ATOM 3926 O O . GLN I 1 30 ? 40.668 5.751 43.146 1.00 74.47 29 GLN I O 1
ATOM 3943 N N . GLY J 1 2 ? 35.288 4.855 0.166 1.00 34.03 1 GLY J N 1
ATOM 3944 C CA . GLY J 1 2 ? 36.693 5.259 0.203 1.00 47.19 1 GLY J CA 1
ATOM 3945 C C . GLY J 1 2 ? 37.113 5.904 1.522 1.00 37.91 1 GLY J C 1
ATOM 3946 O O . GLY J 1 2 ? 36.466 5.686 2.551 1.00 29.35 1 GLY J O 1
ATOM 3950 N N . GLU J 1 3 ? 38.188 6.694 1.510 1.00 29.24 2 GLU J N 1
ATOM 3951 C CA . GLU J 1 3 ? 38.737 7.247 2.754 1.00 35.22 2 GLU J CA 1
ATOM 3952 C C . GLU J 1 3 ? 37.908 8.392 3.357 1.00 27.88 2 GLU J C 1
ATOM 3953 O O . GLU J 1 3 ? 37.929 8.566 4.571 1.00 27.26 2 GLU J O 1
ATOM 3965 N N . LEU J 1 4 ? 37.183 9.161 2.548 1.00 25.23 3 LEU J N 1
ATOM 3966 C CA . LEU J 1 4 ? 36.359 10.207 3.122 1.00 23.94 3 LEU J CA 1
ATOM 3967 C C . LEU J 1 4 ? 35.226 9.558 3.942 1.00 27.60 3 LEU J C 1
ATOM 3968 O O . LEU J 1 4 ? 34.916 10.010 5.04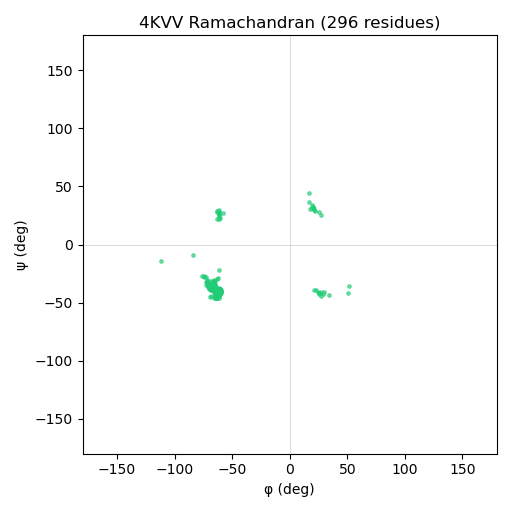7 1.00 22.56 3 LEU J O 1
ATOM 3984 N N . LYS J 1 5 ? 34.687 8.445 3.464 1.00 25.54 4 LYS J N 1
ATOM 3985 C CA . LYS J 1 5 ? 33.681 7.707 4.246 1.00 28.86 4 LYS J CA 1
ATOM 3986 C C . LYS J 1 5 ? 34.264 7.125 5.538 1.00 25.15 4 LYS J C 1
ATOM 3987 O O . LYS J 1 5 ? 33.611 7.129 6.582 1.00 27.20 4 LYS J O 1
ATOM 4006 N N . ALA J 1 6 ? 35.488 6.618 5.488 1.00 28.78 5 ALA J N 1
ATOM 4007 C CA . ALA J 1 6 ? 36.132 6.114 6.703 1.00 26.88 5 ALA J CA 1
ATOM 4008 C C . ALA J 1 6 ? 36.278 7.243 7.755 1.00 25.49 5 ALA J C 1
ATOM 4009 O O . ALA J 1 6 ? 35.999 7.065 8.959 1.00 24.60 5 ALA J O 1
ATOM 4016 N N . ILE J 1 7 ? 36.622 8.432 7.273 1.00 25.74 6 ILE J N 1
ATOM 4017 C CA . ILE J 1 7 ? 36.776 9.584 8.146 1.00 20.18 6 ILE J CA 1
ATOM 4018 C C . ILE J 1 7 ? 35.426 9.930 8.806 1.00 19.50 6 ILE J C 1
ATOM 4019 O O . ILE J 1 7 ? 35.375 10.118 10.033 1.00 22.42 6 ILE J O 1
ATOM 4035 N N . ALA J 1 8 ? 34.346 9.957 8.021 1.00 20.58 7 ALA J N 1
ATOM 4036 C CA . ALA J 1 8 ? 33.008 10.229 8.553 1.00 20.34 7 ALA J CA 1
ATOM 4037 C C . ALA J 1 8 ? 32.572 9.159 9.573 1.00 27.57 7 ALA J C 1
ATOM 4038 O O . ALA J 1 8 ? 31.926 9.473 10.583 1.00 24.13 7 ALA J O 1
ATOM 4045 N N . GLN J 1 9 ? 32.917 7.901 9.323 1.00 25.27 8 GLN J N 1
ATOM 4046 C CA . GLN J 1 9 ? 32.558 6.828 10.258 1.00 23.46 8 GLN J CA 1
ATOM 4047 C C . GLN J 1 9 ? 33.305 6.935 11.581 1.00 24.67 8 GLN J C 1
ATOM 4048 O O . GLN J 1 9 ? 32.722 6.656 12.645 1.00 25.14 8 GLN J O 1
ATOM 4062 N N . GLU J 1 10 ? 34.578 7.337 11.541 1.00 22.55 9 GLU J N 1
ATOM 4063 C CA . GLU J 1 10 ? 35.341 7.520 12.767 1.00 22.28 9 GLU J CA 1
ATOM 4064 C C . GLU J 1 10 ? 34.791 8.713 13.524 1.00 26.52 9 GLU J C 1
ATOM 4065 O O . GLU J 1 10 ? 34.695 8.675 14.745 1.00 20.04 9 GLU J O 1
ATOM 4077 N N . LEU J 1 11 ? 34.391 9.763 12.817 1.00 20.13 10 LEU J N 1
ATOM 4078 C CA . LEU J 1 11 ? 33.793 10.912 13.507 1.00 20.29 10 LEU J CA 1
ATOM 4079 C C . LEU J 1 11 ? 32.438 10.543 14.160 1.00 24.76 10 LEU J C 1
ATOM 4080 O O . LEU J 1 11 ? 32.094 11.041 15.236 1.00 18.34 10 LEU J O 1
ATOM 4096 N N . LYS J 1 12 ? 31.675 9.667 13.515 1.00 22.97 11 LYS J N 1
ATOM 4097 C CA . LYS J 1 12 ? 30.436 9.168 14.100 1.00 22.55 11 LYS J CA 1
ATOM 4098 C C . LYS J 1 12 ? 30.700 8.394 15.420 1.00 20.00 11 LYS J C 1
ATOM 4099 O O . LYS J 1 12 ? 29.981 8.531 16.433 1.00 22.22 11 LYS J O 1
ATOM 4118 N N . ALA J 1 13 ? 31.739 7.580 15.420 1.00 23.52 12 ALA J N 1
ATOM 4119 C CA . ALA J 1 13 ? 32.103 6.824 16.605 1.00 23.46 12 ALA J CA 1
ATOM 4120 C C . ALA J 1 13 ? 32.524 7.769 17.763 1.00 22.41 12 ALA J C 1
ATOM 4121 O O . ALA J 1 13 ? 32.162 7.549 18.933 1.00 21.20 12 ALA J O 1
ATOM 4128 N N . ILE J 1 14 ? 33.236 8.835 17.414 1.00 22.03 13 ILE J N 1
ATOM 4129 C CA . ILE J 1 14 ? 33.682 9.842 18.360 1.00 18.08 13 ILE J CA 1
ATOM 4130 C C . ILE J 1 14 ? 32.478 10.538 18.990 1.00 21.52 13 ILE J C 1
ATOM 4131 O O . ILE J 1 14 ? 32.422 10.719 20.201 1.00 19.83 13 ILE J O 1
ATOM 4147 N N . ALA J 1 15 ? 31.498 10.892 18.184 1.00 19.44 14 ALA J N 1
ATOM 4148 C CA . ALA J 1 15 ? 30.298 11.529 18.681 1.00 17.94 14 ALA J CA 1
ATOM 4149 C C . ALA J 1 15 ? 29.551 10.603 19.667 1.00 19.27 14 ALA J C 1
ATOM 4150 O O . ALA J 1 15 ? 29.041 11.049 20.686 1.00 20.90 14 ALA J O 1
ATOM 4157 N N . LYS J 1 16 ? 29.497 9.319 19.352 1.00 24.15 15 LYS J N 1
ATOM 4158 C CA . LYS J 1 16 ? 28.823 8.346 20.208 1.00 28.98 15 LYS J CA 1
ATOM 4159 C C . LYS J 1 16 ? 29.512 8.203 21.568 1.00 24.29 15 LYS J C 1
ATOM 4160 O O . LYS J 1 16 ? 28.835 8.093 22.599 1.00 21.62 15 LYS J O 1
ATOM 4179 N N . GLU J 1 17 ? 30.847 8.211 21.578 1.00 24.26 16 GLU J N 1
ATOM 4180 C CA . GLU J 1 17 ? 31.590 8.123 22.833 1.00 19.68 16 GLU J CA 1
ATOM 4181 C C . GLU J 1 17 ? 31.399 9.383 23.683 1.00 21.43 16 GLU J C 1
ATOM 4182 O O . GLU J 1 17 ? 31.261 9.291 24.893 1.00 21.14 16 GLU J O 1
ATOM 4194 N N . LEU J 1 18 ? 31.364 10.552 23.050 1.00 19.41 17 LEU J N 1
ATOM 4195 C CA . LEU J 1 18 ? 31.116 11.780 23.768 1.00 21.19 17 LEU J CA 1
ATOM 4196 C C . LEU J 1 18 ? 29.705 11.839 24.356 1.00 20.11 17 LEU J C 1
ATOM 4197 O O . LEU J 1 18 ? 29.526 12.369 25.485 1.00 20.47 17 LEU J O 1
ATOM 4213 N N . LYS J 1 19 ? 28.722 11.290 23.632 1.00 20.68 18 LYS J N 1
ATOM 4214 C CA . LYS J 1 19 ? 27.354 11.200 24.141 1.00 23.39 18 LYS J CA 1
ATOM 4215 C C . LYS J 1 19 ? 27.336 10.317 25.394 1.00 26.54 18 LYS J C 1
ATOM 4216 O O . LYS J 1 19 ? 26.689 10.657 26.399 1.00 26.34 18 LYS J O 1
ATOM 4235 N N . ALA J 1 20 ? 28.082 9.214 25.367 1.00 24.83 19 ALA J N 1
ATOM 4236 C CA . ALA J 1 20 ? 28.182 8.345 26.550 1.00 22.72 19 ALA J CA 1
ATOM 4237 C C . ALA J 1 20 ? 28.835 9.069 27.732 1.00 21.04 19 ALA J C 1
ATOM 4238 O O . ALA J 1 20 ? 28.297 9.043 28.835 1.00 25.76 19 ALA J O 1
ATOM 4245 N N . ILE J 1 21 ? 29.926 9.790 27.481 1.00 21.77 20 ILE J N 1
ATOM 4246 C CA . ILE J 1 21 ? 30.614 10.563 28.504 1.00 20.40 20 ILE J CA 1
ATOM 4247 C C . ILE J 1 21 ? 29.681 11.606 29.102 1.00 22.25 20 ILE J C 1
ATOM 4248 O O . ILE J 1 21 ? 29.662 11.789 30.339 1.00 21.81 20 ILE J O 1
ATOM 4264 N N . ALA J 1 22 ? 28.888 12.256 28.261 1.00 27.35 21 ALA J N 1
ATOM 4265 C CA . ALA J 1 22 ? 27.924 13.237 28.748 1.00 27.85 21 ALA J CA 1
ATOM 4266 C C . ALA J 1 22 ? 26.852 12.592 29.671 1.00 28.57 21 ALA J C 1
ATOM 4267 O O . ALA J 1 22 ? 26.462 13.155 30.693 1.00 29.93 21 ALA J O 1
ATOM 4286 N N . GLU J 1 24 ? 27.041 9.715 31.408 1.00 31.19 23 GLU J N 1
ATOM 4287 C CA . GLU J 1 24 ? 27.632 9.202 32.628 1.00 33.42 23 GLU J CA 1
ATOM 4288 C C . GLU J 1 24 ? 28.047 10.357 33.546 1.00 34.28 23 GLU J C 1
ATOM 4289 O O . GLU J 1 24 ? 28.009 10.232 34.768 1.00 36.68 23 GLU J O 1
ATOM 4311 N N . LYS J 1 26 ? 26.376 12.981 34.241 1.00 35.21 25 LYS J N 1
ATOM 4312 C CA . LYS J 1 26 ? 25.190 13.446 34.986 1.00 37.33 25 LYS J CA 1
ATOM 4313 C C . LYS J 1 26 ? 25.183 12.963 36.432 1.00 40.40 25 LYS J C 1
ATOM 4314 O O . LYS J 1 26 ? 24.699 13.666 37.335 1.00 42.73 25 LYS J O 1
ATOM 4333 N N . ALA J 1 27 ? 25.681 11.749 36.658 1.00 50.72 26 ALA J N 1
ATOM 4334 C CA . ALA J 1 27 ? 25.733 11.206 38.029 1.00 55.32 26 ALA J CA 1
ATOM 4335 C C . ALA J 1 27 ? 26.596 12.085 38.945 1.00 58.72 26 ALA J C 1
ATOM 4336 O O . ALA J 1 27 ? 26.251 12.333 40.101 1.00 48.96 26 ALA J O 1
ATOM 4343 N N . ILE J 1 28 ? 27.735 12.538 38.436 1.00 43.48 27 ILE J N 1
ATOM 4344 C CA . ILE J 1 28 ? 28.593 13.449 39.188 1.00 44.45 27 ILE J CA 1
ATOM 4345 C C . ILE J 1 28 ? 27.918 14.820 39.333 1.00 44.65 27 ILE J C 1
ATOM 4346 O O . ILE J 1 28 ? 27.907 15.415 40.410 1.00 50.13 27 ILE J O 1
ATOM 4362 N N . ALA J 1 29 ? 27.334 15.309 38.245 1.00 42.44 28 ALA J N 1
ATOM 4363 C CA . ALA J 1 29 ? 26.663 16.609 38.253 1.00 49.00 28 ALA J CA 1
ATOM 4364 C C . ALA J 1 29 ? 25.430 16.579 39.164 1.00 46.17 28 ALA J C 1
ATOM 4365 O O . ALA J 1 29 ? 25.272 17.429 40.056 1.00 48.63 28 ALA J O 1
ATOM 4375 N N . GLY K 1 2 ? 47.723 6.719 1.611 1.00 33.32 1 GLY K N 1
ATOM 4376 C CA . GLY K 1 2 ? 48.186 8.106 1.536 1.00 44.51 1 GLY K CA 1
ATOM 4377 C C . GLY K 1 2 ? 47.731 8.968 2.718 1.00 34.43 1 GLY K C 1
ATOM 4378 O O . GLY K 1 2 ? 47.421 8.444 3.787 1.00 27.36 1 GLY K O 1
ATOM 4382 N N . GLU K 1 3 ? 47.636 10.284 2.508 1.00 31.81 2 GLU K N 1
ATOM 4383 C CA . GLU K 1 3 ? 47.353 11.252 3.572 1.00 33.16 2 GLU K CA 1
ATOM 4384 C C . GLU K 1 3 ? 45.929 11.173 4.137 1.00 28.51 2 GLU K C 1
ATOM 4385 O O . GLU K 1 3 ? 45.706 11.449 5.306 1.00 29.27 2 GLU K O 1
ATOM 4397 N N . LEU K 1 4 ? 44.955 10.798 3.326 1.00 23.84 3 LEU K N 1
ATOM 4398 C CA . LEU K 1 4 ? 43.596 10.688 3.841 1.00 24.92 3 LEU K CA 1
ATOM 4399 C C . LEU K 1 4 ? 43.493 9.456 4.747 1.00 24.06 3 LEU K C 1
ATOM 4400 O O . LEU K 1 4 ? 42.772 9.455 5.741 1.00 22.92 3 LEU K O 1
ATOM 4416 N N . LYS K 1 5 ? 44.230 8.407 4.398 1.00 25.02 4 LYS K N 1
ATOM 4417 C CA . LYS K 1 5 ? 44.265 7.220 5.238 1.00 30.30 4 LYS K CA 1
ATOM 4418 C C . LYS K 1 5 ? 44.897 7.552 6.605 1.00 27.90 4 LYS K C 1
ATOM 4419 O O . LYS K 1 5 ? 44.401 7.103 7.645 1.00 24.99 4 LYS K O 1
ATOM 4438 N N . ALA K 1 6 ? 45.954 8.368 6.613 1.00 26.24 5 ALA K N 1
ATOM 4439 C CA . ALA K 1 6 ? 46.611 8.781 7.872 1.00 25.22 5 ALA K CA 1
ATOM 4440 C C . ALA K 1 6 ? 45.659 9.563 8.769 1.00 23.36 5 ALA K C 1
ATOM 4441 O O . ALA K 1 6 ? 45.667 9.425 9.986 1.00 25.72 5 ALA K O 1
ATOM 4448 N N . ILE K 1 7 ? 44.841 10.410 8.161 1.00 21.14 6 ILE K N 1
ATOM 4449 C CA . ILE K 1 7 ? 43.861 11.160 8.928 1.00 19.49 6 ILE K CA 1
ATOM 4450 C C . ILE K 1 7 ? 42.833 10.205 9.561 1.00 19.64 6 ILE K C 1
ATOM 4451 O O . ILE K 1 7 ? 42.531 10.327 10.745 1.00 24.67 6 ILE K O 1
ATOM 4467 N N . ALA K 1 8 ? 42.332 9.232 8.791 1.00 19.17 7 ALA K N 1
ATOM 4468 C CA . ALA K 1 8 ? 41.354 8.275 9.302 1.00 19.72 7 ALA K CA 1
ATOM 4469 C C . ALA K 1 8 ? 41.929 7.454 10.447 1.00 23.22 7 ALA K C 1
ATOM 4470 O O . ALA K 1 8 ? 41.236 7.164 11.448 1.00 21.49 7 ALA K O 1
ATOM 4477 N N . GLN K 1 9 ? 43.200 7.096 10.313 1.00 23.03 8 GLN K N 1
ATOM 4478 C CA . GLN K 1 9 ? 43.869 6.312 11.343 1.00 21.97 8 GLN K CA 1
ATOM 4479 C C . GLN K 1 9 ? 44.015 7.106 12.639 1.00 29.33 8 GLN K C 1
ATOM 4480 O O . GLN K 1 9 ? 43.830 6.552 13.720 1.00 25.40 8 GLN K O 1
ATOM 4494 N N . GLU K 1 10 ? 44.290 8.404 12.548 1.00 20.84 9 GLU K N 1
ATOM 4495 C CA . GLU K 1 10 ? 44.402 9.215 13.766 1.00 20.07 9 GLU K CA 1
ATOM 4496 C C . GLU K 1 10 ? 43.024 9.393 14.425 1.00 22.87 9 GLU K C 1
ATOM 4497 O O . GLU K 1 10 ? 42.918 9.403 15.650 1.00 21.28 9 GLU K O 1
ATOM 4509 N N . LEU K 1 11 ? 41.970 9.519 13.626 1.00 19.93 10 LEU K N 1
ATOM 4510 C CA . LEU K 1 11 ? 40.625 9.615 14.183 1.00 18.57 10 LEU K CA 1
ATOM 4511 C C . LEU K 1 11 ? 40.225 8.307 14.904 1.00 22.39 10 LEU K C 1
ATOM 4512 O O . LEU K 1 11 ? 39.548 8.341 15.949 1.00 19.88 10 LEU K O 1
ATOM 4528 N N . LYS K 1 12 ? 40.674 7.180 14.373 1.00 21.05 11 LYS K N 1
ATOM 4529 C CA . LYS K 1 12 ? 40.474 5.886 15.017 1.00 25.91 11 LYS K CA 1
ATOM 4530 C C . LYS K 1 12 ? 41.181 5.860 16.377 1.00 23.89 11 LYS K C 1
ATOM 4531 O O . LYS K 1 12 ? 40.625 5.383 17.369 1.00 24.53 11 LYS K O 1
ATOM 4550 N N . ALA K 1 13 ? 42.393 6.389 16.445 1.00 21.71 12 ALA K N 1
ATOM 4551 C CA . ALA K 1 13 ? 43.109 6.455 17.729 1.00 23.92 12 ALA K CA 1
ATOM 4552 C C . ALA K 1 13 ? 42.376 7.372 18.720 1.00 21.96 12 ALA K C 1
ATOM 4553 O O . ALA K 1 13 ? 42.281 7.057 19.911 1.00 20.18 12 ALA K O 1
ATOM 4560 N N . ILE K 1 14 ? 41.837 8.484 18.220 1.00 19.00 13 ILE K N 1
ATOM 4561 C CA . ILE K 1 14 ? 41.049 9.425 19.043 1.00 18.55 13 ILE K CA 1
ATOM 4562 C C . ILE K 1 14 ? 39.788 8.747 19.591 1.00 18.56 13 ILE K C 1
ATOM 4563 O O . ILE K 1 14 ? 39.465 8.861 20.796 1.00 18.06 13 ILE K O 1
ATOM 4579 N N . ALA K 1 15 ? 39.108 7.995 18.730 1.00 17.93 14 ALA K N 1
ATOM 4580 C CA . ALA K 1 15 ? 37.913 7.271 19.118 1.00 19.95 14 ALA K CA 1
ATOM 4581 C C . ALA K 1 15 ? 38.208 6.233 20.219 1.00 21.87 14 ALA K C 1
ATOM 4582 O O . ALA K 1 15 ? 37.408 6.028 21.138 1.00 22.38 14 ALA K O 1
ATOM 4589 N N . LYS K 1 16 ? 39.346 5.562 20.099 1.00 21.37 15 LYS K N 1
ATOM 4590 C CA . LYS K 1 16 ? 39.772 4.560 21.069 1.00 24.92 15 LYS K CA 1
ATOM 4591 C C . LYS K 1 16 ? 40.035 5.180 22.464 1.00 21.90 15 LYS K C 1
ATOM 4592 O O . LYS K 1 16 ? 39.671 4.612 23.507 1.00 21.85 15 LYS K O 1
ATOM 4611 N N . GLU K 1 17 ? 40.686 6.338 22.468 1.00 22.97 16 GLU K N 1
ATOM 4612 C CA . GLU K 1 17 ? 40.971 7.018 23.709 1.00 21.24 16 GLU K CA 1
ATOM 4613 C C . GLU K 1 17 ? 39.678 7.520 24.344 1.00 21.79 16 GLU K C 1
ATOM 4614 O O . GLU K 1 17 ? 39.513 7.442 25.573 1.00 21.41 16 GLU K O 1
ATOM 4626 N N . LEU K 1 18 ? 38.752 8.008 23.525 1.00 19.39 17 LEU K N 1
ATOM 4627 C CA . LEU K 1 18 ? 37.458 8.463 24.048 1.00 20.03 17 LEU K CA 1
ATOM 4628 C C . LEU K 1 18 ? 36.629 7.298 24.587 1.00 20.56 17 LEU K C 1
ATOM 4629 O O . LEU K 1 18 ? 35.913 7.443 25.591 1.00 19.53 17 LEU K O 1
ATOM 4645 N N . LYS K 1 19 ? 36.735 6.134 23.944 1.00 22.26 18 LYS K N 1
ATOM 4646 C CA . LYS K 1 19 ? 36.071 4.932 24.463 1.00 22.04 18 LYS K CA 1
ATOM 4647 C C . LYS K 1 19 ? 36.599 4.545 25.862 1.00 23.21 18 LYS K C 1
ATOM 4648 O O . LYS K 1 19 ? 35.838 4.106 26.725 1.00 23.45 18 LYS K O 1
ATOM 4667 N N . ALA K 1 20 ? 37.906 4.678 26.060 1.00 23.87 19 ALA K N 1
ATOM 4668 C CA . ALA K 1 20 ? 38.517 4.429 27.360 1.00 24.85 19 ALA K CA 1
ATOM 4669 C C . ALA K 1 20 ? 38.019 5.423 28.426 1.00 22.16 19 ALA K C 1
ATOM 4670 O O . ALA K 1 20 ? 37.709 5.043 29.584 1.00 23.16 19 ALA K O 1
ATOM 4677 N N . ILE K 1 21 ? 37.938 6.689 28.046 1.00 23.47 20 ILE K N 1
ATOM 4678 C CA . ILE K 1 21 ? 37.429 7.728 28.942 1.00 22.14 20 ILE K CA 1
ATOM 4679 C C . ILE K 1 21 ? 35.972 7.451 29.312 1.00 25.73 20 ILE K C 1
ATOM 4680 O O . ILE K 1 21 ? 35.578 7.529 30.486 1.00 24.32 20 ILE K O 1
ATOM 4696 N N . ALA K 1 22 ? 35.176 7.073 28.315 1.00 26.73 21 ALA K N 1
ATOM 4697 C CA . ALA K 1 22 ? 33.773 6.775 28.554 1.00 22.85 21 ALA K CA 1
ATOM 4698 C C . ALA K 1 22 ? 33.604 5.591 29.494 1.00 23.21 21 ALA K C 1
ATOM 4699 O O . ALA K 1 22 ? 32.698 5.584 30.341 1.00 23.50 21 ALA K O 1
ATOM 4718 N N . GLU K 1 24 ? 35.653 4.591 31.912 1.00 26.11 23 GLU K N 1
ATOM 4719 C CA . GLU K 1 24 ? 35.960 5.046 33.286 1.00 27.61 23 GLU K CA 1
ATOM 4720 C C . GLU K 1 24 ? 34.801 5.881 33.847 1.00 27.11 23 GLU K C 1
ATOM 4721 O O . GLU K 1 24 ? 34.405 5.717 34.998 1.00 29.88 23 GLU K O 1
ATOM 4743 N N . LYS K 1 26 ? 31.688 5.598 33.067 1.00 25.33 25 LYS K N 1
ATOM 4744 C CA . LYS K 1 26 ? 30.634 4.616 33.395 1.00 29.17 25 LYS K CA 1
ATOM 4745 C C . LYS K 1 26 ? 30.918 3.856 34.661 1.00 32.63 25 LYS K C 1
ATOM 4746 O O . LYS K 1 26 ? 29.994 3.554 35.444 1.00 32.93 25 LYS K O 1
ATOM 4765 N N . ALA K 1 27 ? 32.185 3.502 34.853 1.00 29.59 26 ALA K N 1
ATOM 4766 C CA . ALA K 1 27 ? 32.604 2.768 36.036 1.00 36.63 26 ALA K CA 1
ATOM 4767 C C . ALA K 1 27 ? 32.374 3.617 37.276 1.00 36.38 26 ALA K C 1
ATOM 4768 O O . ALA K 1 27 ? 31.828 3.143 38.264 1.00 37.36 26 ALA K O 1
ATOM 4775 N N . ILE K 1 28 ? 32.759 4.884 37.196 1.00 33.30 27 ILE K N 1
ATOM 4776 C CA . ILE K 1 28 ? 32.559 5.824 38.301 1.00 41.82 27 ILE K CA 1
ATOM 4777 C C . ILE K 1 28 ? 31.054 6.045 38.555 1.00 34.78 27 ILE K C 1
ATOM 4778 O O . ILE K 1 28 ? 30.608 6.091 39.706 1.00 37.78 27 ILE K O 1
ATOM 4794 N N . ALA K 1 29 ? 30.264 6.139 37.490 1.00 37.13 28 ALA K N 1
ATOM 4795 C CA . ALA K 1 29 ? 28.820 6.320 37.638 1.00 38.87 28 ALA K CA 1
ATOM 4796 C C . ALA K 1 29 ? 28.262 5.079 38.346 1.00 46.88 28 ALA K C 1
ATOM 4797 O O . ALA K 1 29 ? 27.283 5.151 39.099 1.00 52.34 28 ALA K O 1
ATOM 4804 N N . GLN K 1 30 ? 28.948 3.964 38.119 1.00 40.79 29 GLN K N 1
ATOM 4805 C CA . GLN K 1 30 ? 28.692 2.671 38.744 1.00 49.07 29 GLN K CA 1
ATOM 4806 C C . GLN K 1 30 ? 27.425 2.027 38.218 1.00 64.13 29 GLN K C 1
ATOM 4807 O O . GLN K 1 30 ? 27.447 0.863 37.819 1.00 73.00 29 GLN K O 1
ATOM 4824 N N . GLY L 1 2 ? 27.534 15.268 -0.176 1.00 44.85 1 GLY L N 1
ATOM 4825 C CA . GLY L 1 2 ? 27.936 13.862 -0.138 1.00 48.17 1 GLY L CA 1
ATOM 4826 C C . GLY L 1 2 ? 28.875 13.611 1.045 1.00 33.84 1 GLY L C 1
ATOM 4827 O O . GLY L 1 2 ? 28.522 13.903 2.171 1.00 30.97 1 GLY L O 1
ATOM 4831 N N . GLU L 1 3 ? 30.093 13.131 0.807 1.00 31.71 2 GLU L N 1
ATOM 4832 C CA . GLU L 1 3 ? 30.960 12.725 1.935 1.00 29.98 2 GLU L CA 1
ATOM 4833 C C . GLU L 1 3 ? 31.471 13.888 2.798 1.00 32.15 2 GLU L C 1
ATOM 4834 O O . GLU L 1 3 ? 31.569 13.772 4.035 1.00 25.79 2 GLU L O 1
ATOM 4846 N N . LEU L 1 4 ? 31.747 15.031 2.174 1.00 26.44 3 LEU L N 1
ATOM 4847 C CA . LEU L 1 4 ? 32.206 16.190 2.948 1.00 24.27 3 LEU L CA 1
ATOM 4848 C C . LEU L 1 4 ? 31.077 16.762 3.814 1.00 23.95 3 LEU L C 1
ATOM 4849 O O . LEU L 1 4 ? 31.324 17.268 4.927 1.00 22.34 3 LEU L O 1
ATOM 4865 N N . LYS L 1 5 ? 29.843 16.702 3.315 1.00 26.78 4 LYS L N 1
ATOM 4866 C CA . LYS L 1 5 ? 28.710 17.151 4.144 1.00 27.04 4 LYS L CA 1
ATOM 4867 C C . LYS L 1 5 ? 28.508 16.214 5.345 1.00 27.91 4 LYS L C 1
ATOM 4868 O O . LYS L 1 5 ? 28.222 16.677 6.470 1.00 25.32 4 LYS L O 1
ATOM 4887 N N . ALA L 1 6 ? 28.668 14.904 5.138 1.00 30.93 5 ALA L N 1
ATOM 4888 C CA . ALA L 1 6 ? 28.555 13.943 6.251 1.00 26.51 5 ALA L CA 1
ATOM 4889 C C . ALA L 1 6 ? 29.610 14.206 7.336 1.00 24.03 5 ALA L C 1
ATOM 4890 O O . ALA L 1 6 ? 29.329 14.069 8.522 1.00 23.50 5 ALA L O 1
ATOM 4897 N N . ILE L 1 7 ? 30.819 14.577 6.923 1.00 22.82 6 ILE L N 1
ATOM 4898 C CA . ILE L 1 7 ? 31.883 14.910 7.881 1.00 20.84 6 ILE L CA 1
ATOM 4899 C C . ILE L 1 7 ? 31.494 16.143 8.706 1.00 24.26 6 ILE L C 1
ATOM 4900 O O . ILE L 1 7 ? 31.592 16.139 9.956 1.00 20.55 6 ILE L O 1
ATOM 4916 N N . ALA L 1 8 ? 30.993 17.173 8.032 1.00 23.38 7 ALA L N 1
ATOM 4917 C CA . ALA L 1 8 ? 30.528 18.381 8.715 1.00 19.56 7 ALA L CA 1
ATOM 4918 C C . ALA L 1 8 ? 29.379 18.055 9.682 1.00 22.70 7 ALA L C 1
ATOM 4919 O O . ALA L 1 8 ? 29.330 18.569 10.803 1.00 22.51 7 ALA L O 1
ATOM 4926 N N . GLN L 1 9 ? 28.474 17.165 9.288 1.00 21.90 8 GLN L N 1
ATOM 4927 C CA . GLN L 1 9 ? 27.359 16.834 10.156 1.00 23.00 8 GLN L CA 1
ATOM 4928 C C . GLN L 1 9 ? 27.798 16.066 11.408 1.00 21.93 8 GLN L C 1
ATOM 4929 O O . GLN L 1 9 ? 27.227 16.283 12.483 1.00 22.55 8 GLN L O 1
ATOM 4943 N N . GLU L 1 10 ? 28.786 15.181 11.280 1.00 21.28 9 GLU L N 1
ATOM 4944 C CA . GLU L 1 10 ? 29.300 14.477 12.447 1.00 23.99 9 GLU L CA 1
ATOM 4945 C C . GLU L 1 10 ? 30.057 15.447 13.333 1.00 24.75 9 GLU L C 1
ATOM 4946 O O . GLU L 1 10 ? 30.045 15.290 14.538 1.00 18.98 9 GLU L O 1
ATOM 4958 N N . LEU L 1 11 ? 30.746 16.431 12.755 1.00 17.61 10 LEU L N 1
ATOM 4959 C CA . LEU L 1 11 ? 31.417 17.420 13.581 1.00 21.87 10 LEU L CA 1
ATOM 4960 C C . LEU L 1 11 ? 30.421 18.282 14.358 1.00 23.20 10 LEU L C 1
ATOM 4961 O O . LEU L 1 11 ? 30.680 18.671 15.497 1.00 18.98 10 LEU L O 1
ATOM 4977 N N . LYS L 1 12 ? 29.286 18.586 13.745 1.00 22.89 11 LYS L N 1
ATOM 4978 C CA . LYS L 1 12 ? 28.238 19.302 14.440 1.00 23.71 11 LYS L CA 1
ATOM 4979 C C . LYS L 1 12 ? 27.690 18.486 15.618 1.00 20.62 11 LYS L C 1
ATOM 4980 O O . LYS L 1 12 ? 27.456 19.038 16.716 1.00 23.25 11 LYS L O 1
ATOM 4999 N N . ALA L 1 13 ? 27.501 17.184 15.418 1.00 22.16 12 ALA L N 1
ATOM 5000 C CA . ALA L 1 13 ? 27.067 16.300 16.525 1.00 22.17 12 ALA L CA 1
ATOM 5001 C C . ALA L 1 13 ? 28.120 16.265 17.653 1.00 18.98 12 ALA L C 1
ATOM 5002 O O . ALA L 1 13 ? 27.779 16.258 18.829 1.00 20.04 12 ALA L O 1
ATOM 5009 N N . ILE L 1 14 ? 29.391 16.244 17.290 1.00 18.67 13 ILE L N 1
ATOM 5010 C CA . ILE L 1 14 ? 30.468 16.306 18.276 1.00 20.94 13 ILE L CA 1
ATOM 5011 C C . ILE L 1 14 ? 30.417 17.630 19.062 1.00 21.50 13 ILE L C 1
ATOM 5012 O O . ILE L 1 14 ? 30.560 17.621 20.278 1.00 20.12 13 ILE L O 1
ATOM 5028 N N . ALA L 1 15 ? 30.205 18.758 18.374 1.00 18.51 14 ALA L N 1
ATOM 5029 C CA . ALA L 1 15 ? 30.080 20.058 19.039 1.00 19.91 14 ALA L CA 1
ATOM 5030 C C . ALA L 1 15 ? 28.895 20.110 19.999 1.00 20.59 14 ALA L C 1
ATOM 5031 O O . ALA L 1 15 ? 28.989 20.708 21.058 1.00 21.24 14 ALA L O 1
ATOM 5038 N N . LYS L 1 16 ? 27.773 19.510 19.615 1.00 23.34 15 LYS L N 1
ATOM 5039 C CA . LYS L 1 16 ? 26.602 19.442 20.488 1.00 24.04 15 LYS L CA 1
ATOM 5040 C C . LYS L 1 16 ? 26.869 18.661 21.788 1.00 21.77 15 LYS L C 1
ATOM 5041 O O . LYS L 1 16 ? 26.460 19.088 22.882 1.00 22.86 15 LYS L O 1
ATOM 5060 N N . GLU L 1 17 ? 27.557 17.533 21.687 1.00 19.15 16 GLU L N 1
ATOM 5061 C CA . GLU L 1 17 ? 27.876 16.735 22.880 1.00 21.09 16 GLU L CA 1
ATOM 5062 C C . GLU L 1 17 ? 28.865 17.465 23.799 1.00 17.99 16 GLU L C 1
ATOM 5063 O O . GLU L 1 17 ? 28.763 17.414 25.047 1.00 19.61 16 GLU L O 1
ATOM 5075 N N . LEU L 1 18 ? 29.825 18.158 23.201 1.00 20.38 17 LEU L N 1
ATOM 5076 C CA . LEU L 1 18 ? 30.776 18.945 23.992 1.00 15.88 17 LEU L CA 1
ATOM 5077 C C . LEU L 1 18 ? 30.106 20.114 24.681 1.00 21.33 17 LEU L C 1
ATOM 5078 O O . LEU L 1 18 ? 30.518 20.503 25.789 1.00 19.43 17 LEU L O 1
ATOM 5094 N N . LYS L 1 19 ? 29.077 20.683 24.051 1.00 20.00 18 LYS L N 1
ATOM 5095 C CA . LYS L 1 19 ? 28.329 21.731 24.705 1.00 24.35 18 LYS L CA 1
ATOM 5096 C C . LYS L 1 19 ? 27.610 21.189 25.947 1.00 20.90 18 LYS L C 1
ATOM 5097 O O . LYS L 1 19 ? 27.517 21.871 26.951 1.00 21.91 18 LYS L O 1
ATOM 5116 N N . ALA L 1 20 ? 27.093 19.969 25.866 1.00 21.67 19 ALA L N 1
ATOM 5117 C CA . ALA L 1 20 ? 26.468 19.318 27.023 1.00 22.47 19 ALA L CA 1
ATOM 5118 C C . ALA L 1 20 ? 27.493 19.080 28.132 1.00 21.33 19 ALA L C 1
ATOM 5119 O O . ALA L 1 20 ? 27.231 19.334 29.313 1.00 22.70 19 ALA L O 1
ATOM 5126 N N . ILE L 1 21 ? 28.672 18.600 27.757 1.00 20.57 20 ILE L N 1
ATOM 5127 C CA . ILE L 1 21 ? 29.743 18.343 28.727 1.00 20.14 20 ILE L CA 1
ATOM 5128 C C . ILE L 1 21 ? 30.214 19.643 29.406 1.00 18.95 20 ILE L C 1
ATOM 5129 O O . ILE L 1 21 ? 30.431 19.653 30.613 1.00 21.01 20 ILE L O 1
ATOM 5145 N N . ALA L 1 22 ? 30.349 20.728 28.643 1.00 20.92 21 ALA L N 1
ATOM 5146 C CA . ALA L 1 22 ? 30.760 22.010 29.190 1.00 19.72 21 ALA L CA 1
ATOM 5147 C C . ALA L 1 22 ? 29.730 22.525 30.195 1.00 17.38 21 ALA L C 1
ATOM 5148 O O . ALA L 1 22 ? 30.088 23.061 31.239 1.00 20.76 21 ALA L O 1
ATOM 5167 N N . GLU L 1 24 ? 27.720 20.650 32.041 1.00 21.95 23 GLU L N 1
ATOM 5168 C CA . GLU L 1 24 ? 27.939 19.783 33.205 1.00 28.11 23 GLU L CA 1
ATOM 5169 C C . GLU L 1 24 ? 29.137 20.197 34.030 1.00 21.98 23 GLU L C 1
ATOM 5170 O O . GLU L 1 24 ? 29.066 20.241 35.261 1.00 22.77 23 GLU L O 1
ATOM 5192 N N . LYS L 1 26 ? 30.421 23.138 34.229 1.00 27.22 25 LYS L N 1
ATOM 5193 C CA . LYS L 1 26 ? 30.071 24.402 34.877 1.00 30.20 25 LYS L CA 1
ATOM 5194 C C . LYS L 1 26 ? 29.185 24.198 36.092 1.00 29.54 25 LYS L C 1
ATOM 5195 O O . LYS L 1 26 ? 29.373 24.835 37.127 1.00 28.88 25 LYS L O 1
ATOM 5214 N N . ALA L 1 27 ? 28.205 23.318 35.961 1.00 22.93 26 ALA L N 1
ATOM 5215 C CA . ALA L 1 27 ? 27.297 23.043 37.067 1.00 24.47 26 ALA L CA 1
ATOM 5216 C C . ALA L 1 27 ? 28.081 22.442 38.229 1.00 27.10 26 ALA L C 1
ATOM 5217 O O . ALA L 1 27 ? 27.833 22.753 39.410 1.00 28.77 26 ALA L O 1
ATOM 5224 N N . ILE L 1 28 ? 29.003 21.545 37.900 1.00 26.69 27 ILE L N 1
ATOM 5225 C CA . ILE L 1 28 ? 29.846 20.922 38.908 1.00 31.62 27 ILE L CA 1
ATOM 5226 C C . ILE L 1 28 ? 30.759 21.957 39.564 1.00 34.81 27 ILE L C 1
ATOM 5227 O O . ILE L 1 28 ? 30.921 21.952 40.760 1.00 34.33 27 ILE L O 1
ATOM 5243 N N . ALA L 1 29 ? 31.357 22.836 38.774 1.00 33.12 28 ALA L N 1
ATOM 5244 C CA . ALA L 1 29 ? 32.258 23.859 39.312 1.00 32.47 28 ALA L CA 1
ATOM 5245 C C . ALA L 1 29 ? 31.567 24.924 40.151 1.00 36.37 28 ALA L C 1
ATOM 5246 O O . ALA L 1 29 ? 32.139 25.425 41.129 1.00 40.81 28 ALA L O 1
ATOM 5253 N N . GLN L 1 30 ? 30.331 25.249 39.802 1.00 36.57 29 GLN L N 1
ATOM 5254 C CA . GLN L 1 30 ? 29.606 26.287 40.519 1.00 42.46 29 GLN L CA 1
ATOM 5255 C C . GLN L 1 30 ? 28.418 25.789 41.327 1.00 52.16 29 GLN L C 1
ATOM 5256 O O . GLN L 1 30 ? 27.922 26.493 42.208 1.00 50.53 29 GLN L O 1
ATOM 5262 N N . GLY L 1 31 ? 27.997 24.556 41.075 1.00 52.09 30 GLY L N 1
ATOM 5263 C CA . GLY L 1 31 ? 26.733 24.074 41.602 1.00 70.96 30 GLY L CA 1
ATOM 5264 C C . GLY L 1 31 ? 25.579 24.635 40.782 1.00 77.17 30 GLY L C 1
ATOM 5265 O O . GLY L 1 31 ? 24.932 23.933 40.000 1.00 68.44 30 GLY L O 1
#

Sequence (320 aa):
GELKAIAQELKAIAKELKAIAEKAIAQGELKAIAQELKAIAKELKAIAEKAIAGELKAIAQELKAIAKELKAIAEKAIGELKAIAQELKAIAKELKAIAEKAIAQGELKAIAQELKAIAKELKAIAEKAIAGELKAIAQELKAIAKELKAIAEKAIAQGELKAIAQELKAIAKELKAIAEKAIAGELKAIAQELKAIAKELKAIAEKAIAQGGELKAIAQELKAIAKELKAIAEKAIAQGELKAIAQELKAIAKELKAIAEKAIAGELKAIAQELKAIAKELKAIAEKAIAQGELKAIAQELKAIAKELKAIAEKAIAQG

Solvent-accessible surface area: 19513 Å² total

B-factor: mean 34.65, std 14.94, range [14.02, 114.03]

Foldseek 3Di:
DVVVVVVVVVVVVVVVVVVVCVVVVVD/DVVVVVVVVVVVVVVVVVVVVVVVVD/DVVVVVVVVVVVVVVVVVVVCVVVD/DVVVVVVVVVVVVVVVVVVVCVVVVVD/DVVVVVVVVVVVVVVVVVVVVVVVVD/DVVVVVVVVVVVVVVVVVVVVVVVVVD/DVVVVVVVVVVVVVVVVVVVCVVVVD/DVVVVVVVVVVVVVVVVVVVVVVVVVVD/DVVVVVVVVVVVVVVVVVVVCVVVVVD/DVVVVVVVVVVVVVVVVVVVCVVPVD/DVVVVVVVVVVVVVVVVVVVCVVVVVD/DVVVVVVVVVVVVVVVVVVVVVVVVVVD

Secondary structure (DSSP, 8-state):
-HHHHHHHHHHHHHHHHHHH---TTT-/-HHHHHHHHHHHHHHHHHHH------/-HHHHHHHHHHHHHHHHHHH-----/-HHHHHHHHHHHHHHHHHHH---TTT-/-HHHHHHHHHHHHHHHHHHH------/-HHHHHHHHHHHHHHHHHHH---TTT-/-HHHHHHHHHHHHHHHHHHH------/-HHHHHHHHHHHHHHHHHHH---HHHH-/-HHHHHHHHHHHHHHHHHHH---TTT-/-HHHHHHHHHHHHHHHHHHH------/-HHHHHHHHHHHHHHHHHHH---TTT-/-HHHHHHHHHHHHHHHHHHH---HHHH-

Radius of gyration: 22.43 Å; Cα contacts (8 Å, |Δi|>4): 393; chains: 12; bounding box: 45×55×45 Å